Protein AF-A0A939TU71-F1 (afdb_monomer)

Solvent-accessible surface area (backbone atoms only — not comparable to full-atom values): 11894 Å² total; per-residue (Å²): 135,63,67,65,63,56,54,52,54,54,50,56,54,51,54,53,51,51,53,52,50,58,63,50,49,53,60,51,50,52,52,51,49,50,64,71,42,45,63,62,52,47,54,54,49,48,53,52,52,63,66,67,70,63,76,55,78,66,53,51,61,53,50,54,51,50,56,56,63,65,62,77,72,70,75,87,80,74,91,74,82,87,74,90,75,90,67,98,60,81,76,49,69,67,58,55,51,48,55,51,53,54,47,51,53,54,39,50,52,50,42,31,54,28,17,51,42,57,73,40,59,89,29,29,85,36,63,53,55,32,36,54,50,38,35,77,71,65,72,42,53,72,67,59,31,50,52,39,42,51,56,52,48,53,51,53,49,43,75,76,35,63,94,73,64,79,78,58,94,57,55,63,57,54,49,48,50,52,46,52,52,48,43,54,52,43,54,56,45,23,55,76,41,32,71,72,63,73,77,65,66,78,88,126

pLDDT: mean 81.03, std 16.42, range [43.12, 97.69]

Radius of gyration: 30.25 Å; Cα contacts (8 Å, |Δi|>4): 95; chains: 1; bounding box: 93×65×63 Å

Structure (mmCIF, N/CA/C/O backbone):
data_AF-A0A939TU71-F1
#
_entry.id   AF-A0A939TU71-F1
#
loop_
_atom_site.group_PDB
_atom_site.id
_atom_site.type_symbol
_atom_site.label_atom_id
_atom_site.label_alt_id
_atom_site.label_comp_id
_atom_site.label_asym_id
_atom_site.label_entity_id
_atom_site.label_seq_id
_atom_site.pdbx_PDB_ins_code
_atom_site.Cartn_x
_atom_site.Cartn_y
_atom_site.Cartn_z
_atom_site.occupancy
_atom_site.B_iso_or_equiv
_atom_site.auth_seq_id
_atom_site.auth_comp_id
_atom_site.auth_asym_id
_atom_site.auth_atom_id
_atom_site.pdbx_PDB_model_num
ATOM 1 N N . MET A 1 1 ? 68.250 -35.588 20.202 1.00 54.66 1 MET A N 1
ATOM 2 C CA . MET A 1 1 ? 67.194 -35.959 19.234 1.00 54.66 1 MET A CA 1
ATOM 3 C C . MET A 1 1 ? 66.131 -34.901 19.409 1.00 54.66 1 MET A C 1
ATOM 5 O O . MET A 1 1 ? 65.492 -34.842 20.455 1.00 54.66 1 MET A O 1
ATOM 9 N N . ASP A 1 2 ? 66.143 -33.938 18.497 1.00 63.50 2 ASP A N 1
ATOM 10 C CA . ASP A 1 2 ? 65.880 -32.545 18.845 1.00 63.50 2 ASP A CA 1
ATOM 11 C C . ASP A 1 2 ? 64.403 -32.203 18.699 1.00 63.50 2 ASP A C 1
ATOM 13 O O . ASP A 1 2 ? 63.892 -31.999 17.601 1.00 63.50 2 ASP A O 1
ATOM 17 N N . TRP A 1 3 ? 63.725 -32.107 19.843 1.00 70.81 3 TRP A N 1
ATOM 18 C CA . TRP A 1 3 ? 62.335 -31.656 19.961 1.00 70.81 3 TRP A CA 1
ATOM 19 C C . TRP A 1 3 ? 62.063 -30.304 19.282 1.00 70.81 3 TRP A C 1
ATOM 21 O O . T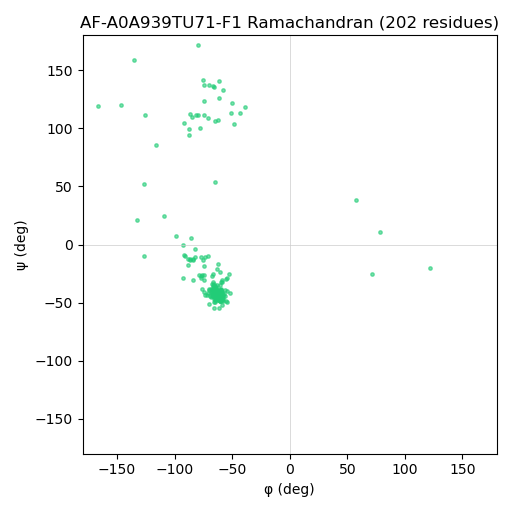RP A 1 3 ? 60.939 -30.045 18.861 1.00 70.81 3 TRP A O 1
ATOM 31 N N . VAL A 1 4 ? 63.090 -29.465 19.133 1.00 74.81 4 VAL A N 1
ATOM 32 C CA . VAL A 1 4 ? 63.007 -28.165 18.451 1.00 74.81 4 VAL A CA 1
ATOM 33 C C . VAL A 1 4 ? 62.738 -28.333 16.951 1.00 74.81 4 VAL A C 1
ATOM 35 O O . VAL A 1 4 ? 61.851 -27.677 16.419 1.00 74.81 4 VAL A O 1
ATOM 38 N N . VAL A 1 5 ? 63.402 -29.289 16.290 1.00 75.44 5 VAL A N 1
ATOM 39 C CA . VAL A 1 5 ? 63.214 -29.554 14.850 1.00 75.44 5 VAL A CA 1
ATOM 40 C C . VAL A 1 5 ? 61.796 -30.058 14.562 1.00 75.44 5 VAL A C 1
ATOM 42 O O . VAL A 1 5 ? 61.193 -29.703 13.552 1.00 75.44 5 VAL A O 1
ATOM 45 N N . PHE A 1 6 ? 61.225 -30.848 15.476 1.00 76.00 6 PHE A N 1
ATOM 46 C CA . PHE A 1 6 ? 59.848 -31.327 15.347 1.00 76.00 6 PHE A CA 1
ATOM 47 C C . PHE A 1 6 ? 58.817 -30.200 15.536 1.00 76.00 6 PHE A C 1
ATOM 49 O O . PHE A 1 6 ? 57.808 -30.155 14.831 1.00 76.00 6 PHE A O 1
ATOM 56 N N . ALA A 1 7 ? 59.072 -29.270 16.463 1.00 77.69 7 ALA A N 1
ATOM 57 C CA . ALA A 1 7 ? 58.184 -28.140 16.728 1.00 77.69 7 ALA A CA 1
ATOM 58 C C . ALA A 1 7 ? 58.142 -27.135 15.564 1.00 77.69 7 ALA A C 1
ATOM 60 O O . ALA A 1 7 ? 57.065 -26.624 15.246 1.00 77.69 7 ALA A O 1
ATOM 61 N N . ASP A 1 8 ? 59.277 -26.885 14.908 1.00 82.25 8 ASP A N 1
ATOM 62 C CA . ASP A 1 8 ? 59.335 -25.983 13.754 1.00 82.25 8 ASP A CA 1
ATOM 63 C C . ASP A 1 8 ? 58.651 -26.592 12.522 1.00 82.25 8 ASP A C 1
ATOM 65 O O . ASP A 1 8 ? 57.814 -25.933 11.901 1.00 82.25 8 ASP A O 1
ATOM 69 N N . GLY A 1 9 ? 58.858 -27.888 12.255 1.00 85.69 9 GLY A N 1
ATOM 70 C CA . GLY A 1 9 ? 58.153 -28.582 11.170 1.00 85.69 9 GLY A CA 1
ATOM 71 C C . GLY A 1 9 ? 56.623 -28.564 11.327 1.00 85.69 9 GLY A C 1
ATOM 72 O O . GLY A 1 9 ? 55.892 -28.368 10.356 1.00 85.69 9 GLY A O 1
ATOM 73 N N . ALA A 1 10 ? 56.108 -28.694 12.554 1.00 86.69 10 ALA A N 1
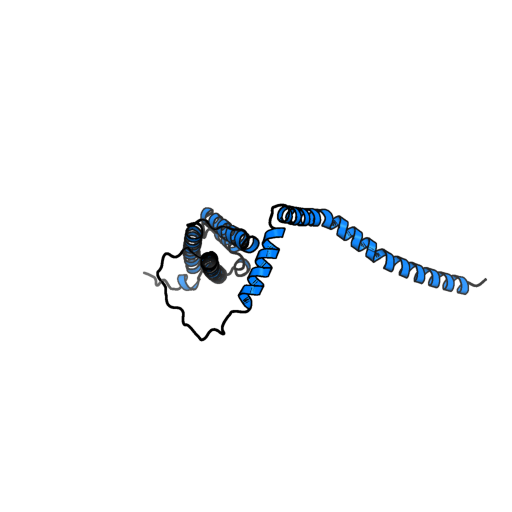ATOM 74 C CA . ALA A 1 10 ? 54.665 -28.639 12.810 1.00 86.69 10 ALA A CA 1
ATOM 75 C C . ALA A 1 10 ? 54.051 -27.249 12.539 1.00 86.69 10 ALA A C 1
ATOM 77 O O . ALA A 1 10 ? 52.890 -27.151 12.119 1.00 86.69 10 ALA A O 1
ATOM 78 N N . ARG A 1 11 ? 54.811 -26.167 12.759 1.00 86.75 11 ARG A N 1
ATOM 79 C CA . ARG A 1 11 ? 54.354 -24.787 12.515 1.00 86.75 11 ARG A CA 1
ATOM 80 C C . ARG A 1 11 ? 54.249 -24.481 11.030 1.00 86.75 11 ARG A C 1
ATOM 82 O O . ARG A 1 11 ? 53.239 -23.920 10.606 1.00 86.75 11 ARG A O 1
ATOM 89 N N . GLU A 1 12 ? 55.242 -24.894 10.251 1.00 90.19 12 GLU A N 1
ATOM 90 C CA . GLU A 1 12 ? 55.241 -24.710 8.797 1.00 90.19 12 GLU A CA 1
ATOM 91 C C . GLU A 1 12 ? 54.063 -25.448 8.146 1.00 90.19 12 GLU A C 1
ATOM 93 O O . GLU A 1 12 ? 53.314 -24.857 7.367 1.00 90.19 12 GLU A O 1
ATOM 98 N N . ILE A 1 13 ? 53.808 -26.698 8.553 1.00 90.75 13 ILE A N 1
ATOM 99 C CA . ILE A 1 13 ? 52.666 -27.482 8.055 1.00 90.75 13 ILE A CA 1
ATOM 100 C C . ILE A 1 13 ? 51.329 -26.814 8.417 1.00 90.75 13 ILE A C 1
ATOM 102 O O . ILE A 1 13 ? 50.420 -26.751 7.588 1.00 90.75 13 ILE A O 1
ATOM 106 N N . SER A 1 14 ? 51.204 -26.281 9.635 1.00 89.38 14 SER A N 1
ATOM 107 C CA . SER A 1 14 ? 49.972 -25.622 10.093 1.00 89.38 14 SER A CA 1
ATOM 108 C C . SER A 1 14 ? 49.685 -24.324 9.331 1.00 89.38 14 SER A C 1
ATOM 110 O O . SER A 1 14 ? 48.528 -24.048 9.011 1.00 89.38 14 SER A O 1
ATOM 112 N N . ALA A 1 15 ? 50.721 -23.543 9.011 1.00 92.00 15 ALA A N 1
ATOM 113 C CA . ALA A 1 15 ? 50.584 -22.319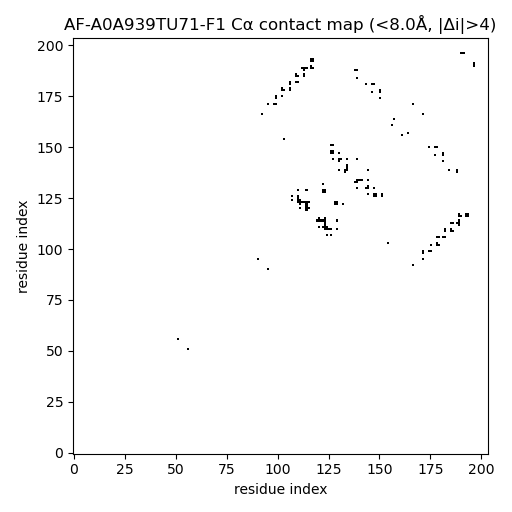 8.225 1.00 92.00 15 ALA A CA 1
ATOM 114 C C . ALA A 1 15 ? 50.090 -22.622 6.803 1.00 92.00 15 ALA A C 1
ATOM 116 O O . ALA A 1 15 ? 49.113 -22.025 6.349 1.00 92.00 15 ALA A O 1
ATOM 117 N N . VAL A 1 16 ? 50.692 -23.620 6.151 1.00 92.88 16 VAL A N 1
ATOM 118 C CA . VAL A 1 16 ? 50.293 -24.061 4.808 1.00 92.88 16 VAL A CA 1
ATOM 119 C C . VAL A 1 16 ? 48.855 -24.591 4.808 1.00 92.88 16 VAL A C 1
ATOM 121 O O . VAL A 1 16 ? 48.048 -24.198 3.967 1.00 92.88 16 VAL A O 1
ATOM 124 N N . LEU A 1 17 ? 48.483 -25.430 5.782 1.00 94.25 17 LEU A N 1
ATOM 125 C CA . LEU A 1 17 ? 47.108 -25.933 5.911 1.00 94.25 17 LEU A CA 1
ATOM 126 C C . LEU A 1 17 ? 46.088 -24.803 6.091 1.00 94.25 17 LEU A C 1
ATOM 128 O O . LEU A 1 17 ? 45.012 -24.849 5.492 1.00 94.25 17 LEU A O 1
ATOM 132 N N . LEU A 1 18 ? 46.416 -23.777 6.880 1.00 94.75 18 LEU A N 1
ATOM 133 C CA . LEU A 1 18 ? 45.526 -22.638 7.097 1.00 94.75 18 LEU A CA 1
ATOM 134 C C . LEU A 1 18 ? 45.280 -21.852 5.802 1.00 94.75 18 LEU A C 1
ATOM 136 O O . LEU A 1 18 ? 44.151 -21.422 5.553 1.00 94.75 18 LEU A O 1
ATOM 140 N N . GLU A 1 19 ? 46.305 -21.673 4.970 1.00 94.56 19 GLU A N 1
ATOM 141 C CA . GLU A 1 19 ? 46.161 -21.022 3.665 1.00 94.56 19 GLU A CA 1
ATOM 142 C C . GLU A 1 19 ? 45.255 -21.828 2.730 1.00 94.56 19 GLU A C 1
ATOM 144 O O . GLU A 1 19 ? 44.318 -21.265 2.158 1.00 94.56 19 GLU A O 1
ATOM 149 N N . TYR A 1 20 ? 45.434 -23.150 2.657 1.00 95.00 20 TYR A N 1
ATOM 150 C CA . TYR A 1 20 ? 44.550 -24.017 1.871 1.00 95.00 20 TYR A CA 1
ATOM 151 C C . TYR A 1 20 ? 43.093 -23.957 2.346 1.00 95.00 20 TYR A C 1
ATOM 153 O O . TYR A 1 20 ? 42.179 -23.852 1.524 1.00 95.00 20 TYR A O 1
ATOM 161 N N . VAL A 1 21 ? 42.855 -23.967 3.661 1.00 96.12 21 VAL A N 1
ATOM 162 C CA . VAL A 1 21 ? 41.498 -23.858 4.220 1.00 96.12 21 VAL A CA 1
ATOM 163 C C . VAL A 1 21 ? 40.858 -22.516 3.862 1.00 96.12 21 VAL A C 1
ATOM 165 O O . VAL A 1 21 ? 39.691 -22.489 3.473 1.00 96.12 21 VAL A O 1
ATOM 168 N N . LYS A 1 22 ? 41.603 -21.405 3.926 1.00 95.31 22 LYS A N 1
ATOM 169 C CA . LYS A 1 22 ? 41.087 -20.078 3.537 1.00 95.31 22 LYS A CA 1
ATOM 170 C C . LYS A 1 22 ? 40.701 -20.016 2.061 1.00 95.31 22 LYS A C 1
ATOM 172 O O . LYS A 1 22 ? 39.665 -19.437 1.735 1.00 95.31 22 LYS A O 1
ATOM 177 N N . VAL A 1 23 ? 41.498 -20.627 1.184 1.00 97.19 23 VAL A N 1
ATOM 178 C CA . VAL A 1 23 ? 41.205 -20.684 -0.256 1.00 97.19 23 VAL A CA 1
ATOM 179 C C . VAL A 1 23 ? 39.959 -21.531 -0.531 1.00 97.19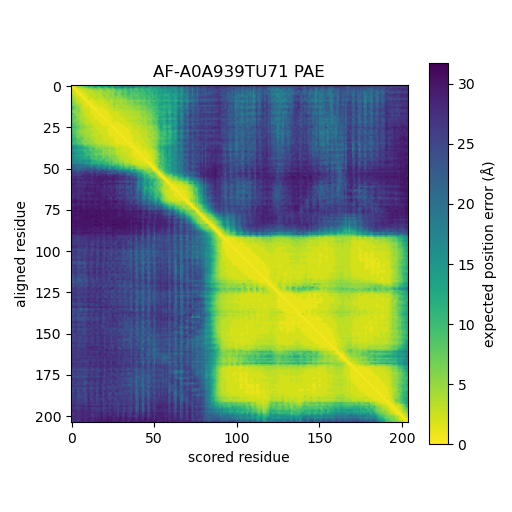 23 VAL A C 1
ATOM 181 O O . VAL A 1 23 ? 39.147 -21.152 -1.370 1.00 97.19 23 VAL A O 1
ATOM 184 N N . LEU A 1 24 ? 39.756 -22.632 0.200 1.00 96.56 24 LEU A N 1
ATOM 185 C CA . LEU A 1 24 ? 38.592 -23.514 0.036 1.00 96.56 24 LEU A CA 1
ATOM 186 C C . LEU A 1 24 ? 37.306 -22.987 0.687 1.00 96.56 24 LEU A C 1
ATOM 188 O O . LEU A 1 24 ? 36.208 -23.317 0.229 1.00 96.56 24 LEU A O 1
ATOM 192 N N . ALA A 1 25 ? 37.416 -22.154 1.722 1.00 95.75 25 ALA A N 1
ATOM 193 C CA . ALA A 1 25 ? 36.262 -21.595 2.421 1.00 95.75 25 ALA A CA 1
ATOM 194 C C . ALA A 1 25 ? 35.358 -20.771 1.487 1.00 95.75 25 ALA A C 1
ATOM 196 O O . ALA A 1 25 ? 34.134 -20.867 1.572 1.00 95.75 25 ALA A O 1
ATOM 197 N N . TRP A 1 26 ? 35.945 -20.006 0.560 1.00 95.94 26 TRP A N 1
ATOM 198 C CA . TRP A 1 26 ? 35.199 -19.166 -0.381 1.00 95.94 26 TRP A CA 1
ATOM 199 C C . TRP A 1 26 ? 34.341 -19.964 -1.375 1.00 95.94 26 TRP A C 1
ATOM 201 O O . TRP A 1 26 ? 33.130 -19.737 -1.408 1.00 95.94 26 TRP A O 1
ATOM 211 N N . PRO A 1 27 ? 34.893 -20.920 -2.149 1.00 96.25 27 PRO A N 1
ATOM 212 C CA . PRO A 1 27 ? 34.101 -21.799 -3.004 1.00 96.25 27 PRO A CA 1
ATOM 213 C C . PRO A 1 27 ? 33.007 -22.540 -2.240 1.00 96.25 27 PRO A C 1
ATOM 215 O O . PRO A 1 27 ? 31.888 -22.650 -2.738 1.00 96.25 27 PRO A O 1
ATOM 218 N N . LEU A 1 28 ? 33.298 -23.008 -1.021 1.00 97.69 28 LEU A N 1
ATOM 219 C CA . LEU A 1 28 ? 32.315 -23.701 -0.193 1.00 97.69 28 LEU A CA 1
ATOM 220 C C . LEU A 1 28 ? 31.158 -22.774 0.208 1.00 97.69 28 LEU A C 1
ATOM 222 O O . LEU A 1 28 ? 29.995 -23.172 0.129 1.00 97.69 28 LEU A O 1
ATOM 226 N N . LEU A 1 29 ? 31.456 -21.529 0.587 1.00 97.00 29 LEU A N 1
ATOM 227 C CA . LEU A 1 29 ? 30.451 -20.527 0.940 1.00 97.00 29 LEU A CA 1
ATOM 228 C C . LEU A 1 29 ? 29.599 -20.129 -0.272 1.00 97.00 29 LEU A C 1
ATOM 230 O O . LEU A 1 29 ? 28.373 -20.093 -0.169 1.00 97.00 29 LEU A O 1
ATOM 234 N N . VAL A 1 30 ? 30.224 -19.918 -1.435 1.00 97.25 30 VAL A N 1
ATOM 235 C CA . VAL A 1 30 ? 29.523 -19.640 -2.700 1.00 97.25 30 VAL A CA 1
ATOM 236 C C . VAL A 1 30 ? 28.624 -20.810 -3.091 1.00 97.25 30 VAL A C 1
ATOM 238 O O . VAL A 1 30 ? 27.460 -20.600 -3.428 1.00 97.25 30 VAL A O 1
ATOM 241 N N . LEU A 1 31 ? 29.125 -22.044 -3.001 1.00 97.62 31 LEU A N 1
ATOM 242 C CA . LEU A 1 31 ? 28.358 -23.246 -3.320 1.00 97.62 31 LEU A CA 1
ATOM 243 C C . LEU A 1 31 ? 27.162 -23.409 -2.374 1.00 97.62 31 LEU A C 1
ATOM 245 O O . LEU A 1 31 ? 26.052 -23.681 -2.826 1.00 97.62 31 LEU A O 1
ATOM 249 N N . THR A 1 32 ? 27.368 -23.183 -1.076 1.00 96.94 32 THR A N 1
ATOM 250 C CA . THR A 1 32 ? 26.304 -23.255 -0.064 1.00 96.94 32 THR A CA 1
ATOM 251 C C . THR A 1 32 ? 25.240 -22.187 -0.310 1.00 96.94 32 THR A C 1
ATOM 253 O O . THR A 1 32 ? 24.049 -22.500 -0.325 1.00 96.94 32 THR A O 1
ATOM 256 N N . GLY A 1 33 ? 25.654 -20.946 -0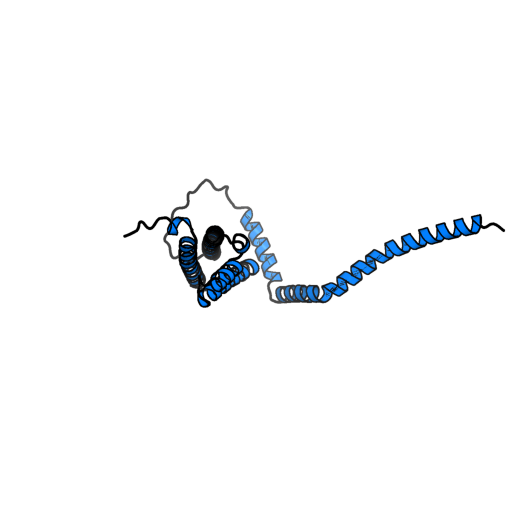.588 1.00 96.62 33 GLY A N 1
ATOM 257 C CA . GLY A 1 33 ? 24.748 -19.863 -0.965 1.00 96.62 33 GLY A CA 1
ATOM 258 C C . GLY A 1 33 ? 23.958 -20.198 -2.229 1.00 96.62 33 GLY A C 1
ATOM 259 O O . GLY A 1 33 ? 22.732 -20.098 -2.238 1.00 96.62 33 GLY A O 1
ATOM 260 N N . LEU A 1 34 ? 24.624 -20.691 -3.273 1.00 96.44 34 LEU A N 1
ATOM 261 C CA . LEU A 1 34 ? 23.970 -21.078 -4.521 1.00 96.44 34 LEU A CA 1
ATOM 262 C C . LEU A 1 34 ? 22.924 -22.178 -4.298 1.00 96.44 34 LEU A C 1
ATOM 264 O O . LEU A 1 34 ? 21.826 -22.092 -4.844 1.00 96.44 34 LEU A O 1
ATOM 268 N N . ILE A 1 35 ? 23.226 -23.184 -3.473 1.00 96.25 35 ILE A N 1
ATOM 269 C CA . ILE A 1 35 ? 22.286 -24.262 -3.134 1.00 96.25 35 ILE A CA 1
ATOM 270 C C . ILE A 1 35 ? 21.091 -23.723 -2.340 1.00 96.25 35 ILE A C 1
ATOM 272 O O . ILE A 1 35 ? 19.958 -24.112 -2.632 1.00 96.25 35 ILE A O 1
ATOM 276 N N . MET A 1 36 ? 21.320 -22.825 -1.379 1.00 96.06 36 MET A N 1
ATOM 277 C CA . MET A 1 36 ? 20.264 -22.233 -0.554 1.00 96.06 36 MET A CA 1
ATOM 278 C C . MET A 1 36 ? 19.330 -21.333 -1.375 1.00 96.06 36 MET A C 1
ATOM 280 O O . MET A 1 36 ? 18.116 -21.379 -1.197 1.00 96.06 36 MET A O 1
ATOM 284 N N . PHE A 1 37 ? 19.876 -20.567 -2.321 1.00 94.31 37 PHE A N 1
ATOM 285 C CA . PHE A 1 37 ? 19.113 -19.632 -3.154 1.00 94.31 37 PHE A CA 1
ATOM 286 C C . PHE A 1 37 ? 18.634 -20.222 -4.486 1.00 94.31 37 PHE A C 1
ATOM 288 O O . PHE A 1 37 ? 17.956 -19.531 -5.246 1.00 94.31 37 PHE A O 1
ATOM 295 N N . ARG A 1 38 ? 18.933 -21.492 -4.794 1.00 93.62 38 ARG A N 1
ATOM 296 C CA . ARG A 1 38 ? 18.575 -22.099 -6.090 1.00 93.62 38 ARG A CA 1
ATOM 297 C C . ARG A 1 38 ? 17.073 -22.075 -6.382 1.00 93.62 38 ARG A C 1
ATOM 299 O O . ARG A 1 38 ? 16.699 -22.018 -7.549 1.00 93.62 38 ARG A O 1
ATOM 306 N N . SER A 1 39 ? 16.218 -22.161 -5.359 1.00 88.44 39 SER A N 1
ATOM 307 C CA . SER A 1 39 ? 14.759 -22.084 -5.519 1.00 88.44 39 SER A CA 1
ATOM 308 C C . SER A 1 39 ? 14.333 -20.667 -5.896 1.00 88.44 39 SER A C 1
ATOM 310 O O . SER A 1 39 ? 13.705 -20.485 -6.933 1.00 88.44 39 SER A O 1
ATOM 312 N N . SER A 1 40 ? 14.778 -19.660 -5.143 1.00 88.50 40 SER A N 1
ATOM 313 C CA . SER A 1 40 ? 14.486 -18.248 -5.420 1.00 88.50 40 SER A CA 1
ATOM 314 C C . SER A 1 40 ? 15.033 -17.794 -6.776 1.00 88.50 40 SER A C 1
ATOM 316 O O . SER A 1 40 ? 14.350 -17.093 -7.521 1.00 88.50 40 SER A O 1
ATOM 318 N N . LEU A 1 41 ? 16.245 -18.233 -7.140 1.00 89.31 41 LEU A N 1
ATOM 319 C CA . LEU A 1 41 ? 16.839 -17.948 -8.449 1.00 89.31 41 LEU A CA 1
ATOM 320 C C . LEU A 1 41 ? 16.042 -18.593 -9.587 1.00 89.31 41 LEU A C 1
ATOM 322 O O . LEU A 1 41 ? 15.885 -17.969 -10.634 1.00 89.31 41 LEU A O 1
ATOM 326 N N . ARG A 1 42 ? 15.510 -19.809 -9.399 1.00 90.75 42 ARG A N 1
ATOM 327 C CA . ARG A 1 42 ? 14.641 -20.454 -10.397 1.00 90.75 42 ARG A CA 1
ATOM 328 C C . ARG A 1 42 ? 13.329 -19.710 -10.584 1.00 90.75 42 ARG A C 1
ATOM 330 O O . ARG A 1 42 ? 12.924 -19.551 -11.729 1.00 90.75 42 ARG A O 1
ATOM 337 N N . ASP A 1 43 ? 12.711 -19.223 -9.515 1.00 86.62 43 ASP A N 1
ATOM 338 C CA . ASP A 1 43 ? 11.466 -18.456 -9.625 1.00 86.62 43 ASP A CA 1
ATOM 339 C C . ASP A 1 43 ? 11.692 -17.129 -10.357 1.00 86.62 43 ASP A C 1
ATOM 341 O O . ASP A 1 43 ? 10.951 -16.780 -11.278 1.00 86.62 43 ASP A O 1
ATOM 345 N N . VAL A 1 44 ? 12.766 -16.410 -10.021 1.00 86.25 44 VAL A N 1
ATOM 346 C CA . VAL A 1 44 ? 13.121 -15.143 -10.679 1.00 86.25 44 VAL A CA 1
ATOM 347 C C . VAL A 1 44 ? 13.490 -15.362 -12.150 1.00 86.25 44 VAL A C 1
ATOM 349 O O . VAL A 1 44 ? 12.972 -14.667 -13.026 1.00 86.25 44 VAL A O 1
ATOM 352 N N . LEU A 1 45 ? 14.325 -16.360 -12.452 1.00 84.62 45 LEU A N 1
ATOM 353 C CA . LEU A 1 45 ? 14.691 -16.698 -13.832 1.00 84.62 45 LEU A CA 1
ATOM 354 C C . LEU A 1 45 ? 13.500 -17.234 -14.630 1.00 84.62 45 LEU A C 1
ATOM 356 O O . LEU A 1 45 ? 13.389 -16.943 -15.819 1.00 84.62 45 LEU A O 1
ATOM 360 N N . GLY A 1 46 ? 12.593 -17.972 -13.990 1.00 81.06 46 GLY A N 1
ATOM 361 C CA .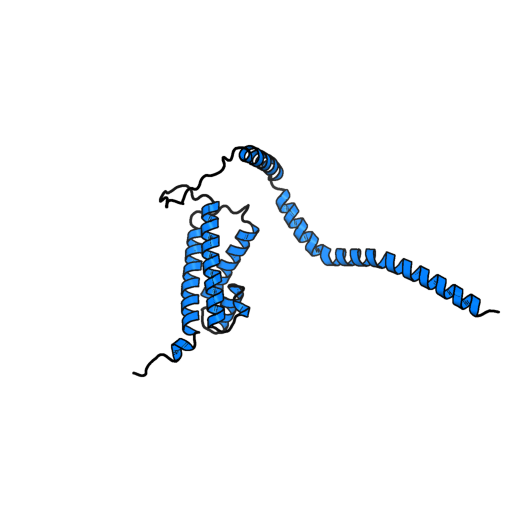 GLY A 1 46 ? 11.334 -18.411 -14.583 1.00 81.06 46 GLY A CA 1
ATOM 362 C C . GLY A 1 46 ? 10.492 -17.216 -15.014 1.00 81.06 46 GLY A C 1
ATOM 363 O O . GLY A 1 46 ? 10.053 -17.157 -16.162 1.00 81.06 46 GLY A O 1
ATOM 364 N N . ARG A 1 47 ? 10.355 -16.206 -14.150 1.00 73.81 47 ARG A N 1
ATOM 365 C CA . ARG A 1 47 ? 9.627 -14.966 -14.462 1.00 73.81 47 ARG A CA 1
ATOM 366 C C . ARG A 1 47 ? 10.287 -14.161 -15.584 1.00 73.81 47 ARG A C 1
ATOM 368 O O . ARG A 1 47 ? 9.591 -13.728 -16.499 1.00 73.81 47 ARG A O 1
ATOM 375 N N . ILE A 1 48 ? 11.615 -14.025 -15.581 1.00 76.06 48 ILE A N 1
ATOM 376 C CA . ILE A 1 48 ? 12.351 -13.320 -16.650 1.00 76.06 48 ILE A CA 1
ATOM 377 C C . ILE A 1 48 ? 12.236 -14.061 -17.990 1.00 76.06 48 ILE A C 1
ATOM 379 O O . ILE A 1 48 ? 12.021 -13.441 -19.034 1.00 76.06 48 ILE A O 1
ATOM 383 N N . ARG A 1 49 ? 12.337 -15.395 -17.979 1.00 66.12 49 ARG A N 1
ATOM 384 C CA . ARG A 1 49 ? 12.198 -16.221 -19.185 1.00 66.12 49 ARG A CA 1
ATOM 385 C C . ARG A 1 49 ? 10.780 -16.162 -19.751 1.00 66.12 49 ARG A C 1
ATOM 387 O O . ARG A 1 49 ? 10.628 -16.082 -20.966 1.00 66.12 49 ARG A O 1
ATOM 394 N N . SER A 1 50 ? 9.771 -16.129 -18.882 1.00 57.75 50 SER A N 1
ATOM 395 C CA . SER A 1 50 ? 8.365 -15.942 -19.267 1.00 57.75 50 SER A CA 1
ATOM 396 C C . SER A 1 50 ? 8.135 -14.571 -19.908 1.00 57.75 50 SER A C 1
ATOM 398 O O . SER A 1 50 ? 7.400 -14.461 -20.882 1.00 57.75 50 SER A O 1
ATOM 400 N N . ALA A 1 51 ? 8.821 -13.534 -19.417 1.00 55.34 51 ALA A N 1
ATOM 401 C CA . ALA A 1 51 ? 8.741 -12.182 -19.964 1.00 55.34 51 ALA A CA 1
ATOM 402 C C . ALA A 1 51 ? 9.517 -11.992 -21.282 1.00 55.34 51 ALA A C 1
ATOM 404 O O . ALA A 1 51 ? 9.159 -11.127 -22.070 1.00 55.34 51 ALA A O 1
ATOM 405 N N . SER A 1 52 ? 10.561 -12.786 -21.542 1.00 55.00 52 SER A N 1
ATOM 406 C CA . SER A 1 52 ? 11.381 -12.657 -22.760 1.00 55.00 52 SER A CA 1
ATOM 407 C C . SER A 1 52 ? 10.899 -13.513 -23.941 1.00 55.00 52 SER A C 1
ATOM 409 O O . SER A 1 52 ? 11.422 -13.368 -25.042 1.00 55.00 52 SER A O 1
ATOM 411 N N . GLY A 1 53 ? 9.946 -14.429 -23.727 1.00 48.75 53 GLY A N 1
ATOM 412 C CA . GLY A 1 53 ? 9.516 -15.409 -24.734 1.00 48.75 53 GLY A CA 1
ATOM 413 C C . GLY A 1 53 ? 8.398 -14.958 -25.681 1.00 48.75 53 GLY A C 1
ATOM 414 O O . GLY A 1 53 ? 8.173 -15.624 -26.686 1.00 48.75 53 GLY A O 1
ATOM 415 N N . TRP A 1 54 ? 7.710 -13.848 -25.399 1.00 48.47 54 TRP A N 1
ATOM 416 C CA . TRP A 1 54 ? 6.534 -13.410 -26.162 1.00 48.47 54 TRP A CA 1
ATOM 417 C C . TRP A 1 54 ? 6.812 -12.064 -26.859 1.00 48.47 54 TRP A C 1
ATOM 419 O O . TRP A 1 54 ? 6.564 -11.001 -26.306 1.00 48.47 54 TRP A O 1
ATOM 429 N N . GLY A 1 55 ? 7.402 -12.103 -28.059 1.00 50.97 55 GLY A N 1
ATOM 430 C CA . GLY A 1 55 ? 7.373 -11.015 -29.060 1.00 50.97 55 GLY A CA 1
ATOM 431 C C . GLY A 1 55 ? 8.179 -9.720 -28.822 1.00 50.97 55 GLY A C 1
ATOM 432 O O . GLY A 1 55 ? 8.583 -9.090 -29.792 1.00 50.97 55 GLY A O 1
ATOM 433 N N . GLY A 1 56 ? 8.485 -9.322 -27.584 1.00 47.25 56 GLY A N 1
ATOM 434 C CA . GLY A 1 56 ? 8.929 -7.945 -27.281 1.00 47.25 56 GLY A CA 1
ATOM 435 C C . GLY A 1 56 ? 10.377 -7.562 -27.624 1.00 47.25 56 GLY A C 1
ATOM 436 O O . GLY A 1 56 ? 10.725 -6.385 -27.579 1.00 47.25 56 GLY A O 1
ATOM 437 N N . LYS A 1 57 ? 11.253 -8.514 -27.975 1.00 48.97 57 LYS A N 1
ATOM 438 C CA . LYS A 1 57 ? 12.673 -8.200 -28.246 1.00 48.97 57 LYS A CA 1
ATOM 439 C C . LYS A 1 57 ? 12.912 -7.490 -29.583 1.00 48.97 57 LYS A C 1
ATOM 441 O O . LYS A 1 57 ? 13.968 -6.896 -29.748 1.00 48.97 57 LYS A O 1
ATOM 446 N N . VAL A 1 58 ? 11.958 -7.552 -30.513 1.00 50.78 58 VAL A N 1
ATOM 447 C CA . VAL A 1 58 ? 12.075 -6.904 -31.831 1.00 50.78 58 VAL A CA 1
ATOM 448 C C . VAL A 1 58 ? 11.474 -5.492 -31.818 1.00 50.78 58 VAL A C 1
ATOM 450 O O . VAL A 1 58 ? 11.970 -4.617 -32.517 1.00 50.78 58 VAL A O 1
ATOM 453 N N . GLU A 1 59 ? 10.477 -5.226 -30.968 1.00 50.38 59 GLU A N 1
ATOM 454 C CA . GLU A 1 59 ? 9.858 -3.895 -30.864 1.00 50.38 59 GLU A CA 1
ATOM 455 C C . GLU A 1 59 ? 10.624 -2.940 -29.940 1.00 50.38 59 GLU A C 1
ATOM 457 O O . GLU A 1 59 ? 10.661 -1.745 -30.213 1.00 50.38 59 GLU A O 1
ATOM 462 N N . LEU A 1 60 ? 11.305 -3.443 -28.902 1.00 50.19 60 LEU A N 1
ATOM 463 C CA . LEU A 1 60 ? 12.099 -2.599 -27.997 1.00 50.19 60 LEU A CA 1
ATOM 464 C C . LEU A 1 60 ? 13.309 -1.952 -28.683 1.00 50.19 60 LEU A C 1
ATOM 466 O O . LEU A 1 60 ? 13.623 -0.803 -28.391 1.00 50.19 60 LEU A O 1
ATOM 470 N N . ASP A 1 61 ? 13.960 -2.651 -29.616 1.00 55.75 61 ASP A N 1
ATOM 471 C CA . ASP A 1 61 ? 15.119 -2.109 -30.342 1.00 55.75 61 ASP A CA 1
ATOM 472 C C . ASP A 1 61 ? 14.686 -1.072 -31.400 1.00 55.75 61 ASP A C 1
ATOM 474 O O . ASP A 1 61 ? 15.383 -0.090 -31.656 1.00 55.75 61 ASP A O 1
ATOM 478 N N . ALA A 1 62 ? 13.480 -1.234 -31.960 1.00 56.88 62 ALA A N 1
ATOM 479 C CA . ALA A 1 62 ? 12.864 -0.259 -32.858 1.00 56.88 62 ALA A CA 1
ATOM 480 C C . ALA A 1 62 ? 12.342 0.979 -32.103 1.00 56.88 62 ALA A C 1
ATOM 482 O O . ALA A 1 62 ? 12.536 2.105 -32.559 1.00 56.88 62 ALA A O 1
ATOM 483 N N . ALA A 1 63 ? 11.731 0.788 -30.929 1.00 57.81 63 ALA A N 1
ATOM 484 C CA . ALA A 1 63 ? 11.230 1.873 -30.088 1.00 57.81 63 ALA A CA 1
ATOM 485 C C . ALA A 1 63 ? 12.367 2.690 -29.454 1.00 57.81 63 ALA A C 1
ATOM 487 O O . ALA A 1 63 ? 12.283 3.915 -29.415 1.00 57.81 63 ALA A O 1
ATOM 488 N N . ALA A 1 64 ? 13.456 2.042 -29.025 1.00 61.19 64 ALA A N 1
ATOM 489 C CA . ALA A 1 64 ? 14.624 2.729 -28.475 1.00 61.19 64 ALA A CA 1
ATOM 490 C C . ALA A 1 64 ? 15.362 3.572 -29.528 1.00 61.19 64 ALA A C 1
ATOM 492 O O . ALA A 1 64 ? 15.818 4.669 -29.215 1.00 61.19 64 ALA A O 1
ATOM 493 N N . ARG A 1 65 ? 15.447 3.103 -30.784 1.00 63.31 65 ARG A N 1
ATOM 494 C CA . ARG A 1 65 ? 16.023 3.895 -31.886 1.00 63.31 65 ARG A CA 1
ATOM 495 C C . ARG A 1 65 ? 15.155 5.091 -32.259 1.00 63.31 65 ARG A C 1
ATOM 497 O O . ARG A 1 65 ? 15.686 6.180 -32.423 1.00 63.31 65 ARG A O 1
ATOM 504 N N . LYS A 1 66 ? 13.835 4.904 -32.314 1.00 65.06 66 LYS A N 1
ATOM 505 C CA . LYS A 1 66 ? 12.899 5.988 -32.630 1.00 65.06 66 LYS A CA 1
ATOM 506 C C . LYS A 1 66 ? 12.877 7.075 -31.547 1.00 65.06 66 LYS A C 1
ATOM 508 O O . LYS A 1 66 ? 12.891 8.253 -31.866 1.00 65.06 66 LYS A O 1
ATOM 513 N N . ALA A 1 67 ? 12.936 6.686 -30.273 1.00 60.75 67 ALA A N 1
ATOM 514 C CA . ALA A 1 67 ? 13.012 7.635 -29.161 1.00 60.75 67 ALA A CA 1
ATOM 515 C C . ALA A 1 67 ? 14.342 8.411 -29.108 1.00 60.75 67 ALA A C 1
ATOM 517 O O . ALA A 1 67 ? 14.374 9.521 -28.591 1.00 60.75 67 ALA A O 1
ATOM 518 N N . ALA A 1 68 ? 15.436 7.842 -29.628 1.00 63.06 68 ALA A N 1
ATOM 519 C CA . ALA A 1 68 ? 16.713 8.545 -29.733 1.00 63.06 68 ALA A CA 1
ATOM 520 C C . ALA A 1 68 ? 16.723 9.565 -30.886 1.00 63.06 68 ALA A C 1
ATOM 522 O O . ALA A 1 68 ? 17.262 10.652 -30.706 1.00 63.06 68 ALA A O 1
ATOM 523 N N . GLU A 1 69 ? 16.097 9.246 -32.027 1.00 69.50 69 GLU A N 1
ATOM 524 C CA . GLU A 1 69 ? 15.935 10.181 -33.156 1.00 69.50 69 GLU A CA 1
ATOM 525 C C . GLU A 1 69 ? 14.999 11.350 -32.807 1.00 69.50 69 GLU A C 1
ATOM 527 O O . GLU A 1 69 ? 15.321 12.498 -33.100 1.00 69.50 69 GLU A O 1
ATOM 532 N N . ASP A 1 70 ? 13.899 11.095 -32.092 1.00 61.78 70 ASP A N 1
ATOM 533 C CA . ASP A 1 70 ? 12.933 12.141 -31.713 1.00 61.78 70 ASP A CA 1
ATOM 534 C C . ASP A 1 70 ? 13.454 13.078 -30.594 1.00 61.78 70 ASP A C 1
ATOM 536 O O . ASP A 1 70 ? 12.854 14.115 -30.309 1.00 61.78 70 ASP A O 1
ATOM 540 N N . SER A 1 71 ? 14.579 12.743 -29.946 1.00 43.16 71 SER A N 1
ATOM 541 C CA . SER A 1 71 ? 15.140 13.526 -28.837 1.00 43.16 71 SER A CA 1
ATOM 542 C C . SER A 1 71 ? 16.161 14.589 -29.274 1.00 43.16 71 SER A C 1
ATOM 544 O O . SER A 1 71 ? 16.536 15.421 -28.445 1.00 43.16 71 SER A O 1
ATOM 546 N N . GLU A 1 72 ? 16.594 14.597 -30.541 1.00 51.34 72 GLU A N 1
ATOM 547 C CA . GLU A 1 72 ? 17.477 15.640 -31.100 1.00 51.34 72 GLU A CA 1
ATOM 548 C C . GLU A 1 72 ? 16.715 16.909 -31.540 1.00 51.34 72 GLU A C 1
ATOM 550 O O . GLU A 1 72 ? 17.338 17.947 -31.762 1.00 51.34 72 GLU A O 1
ATOM 555 N N . GLU A 1 73 ? 15.378 16.874 -31.597 1.00 51.88 73 GLU A N 1
ATOM 556 C CA . GLU A 1 73 ? 14.539 17.994 -32.060 1.00 51.88 73 GLU A CA 1
ATOM 557 C C . GLU A 1 73 ? 13.726 18.690 -30.952 1.00 51.88 73 GLU A C 1
ATOM 559 O O . GLU A 1 73 ? 12.709 19.315 -31.243 1.00 51.88 73 GLU A O 1
ATOM 564 N N . ILE A 1 74 ? 14.137 18.638 -29.680 1.00 43.12 74 ILE A N 1
ATOM 565 C CA . ILE A 1 74 ? 13.432 19.383 -28.620 1.00 43.12 74 ILE A CA 1
ATOM 566 C C . ILE A 1 74 ? 13.968 20.826 -28.564 1.00 43.12 74 ILE A C 1
ATOM 568 O O . ILE A 1 74 ? 15.102 21.028 -28.119 1.00 43.12 74 ILE A O 1
ATOM 572 N N . PRO A 1 75 ? 13.192 21.855 -28.971 1.00 52.41 75 PRO A N 1
ATOM 573 C CA . PRO A 1 75 ? 13.582 23.247 -28.785 1.00 52.41 75 PRO A CA 1
ATOM 574 C C . PRO A 1 75 ? 13.519 23.581 -27.290 1.00 52.41 75 PRO A C 1
ATOM 576 O O . PRO A 1 75 ? 12.564 23.193 -26.614 1.00 52.41 75 PRO A O 1
ATOM 579 N N . GLU A 1 76 ? 14.516 24.307 -26.777 1.00 53.00 76 GLU A N 1
ATOM 580 C CA . GLU A 1 76 ? 14.543 24.800 -25.394 1.00 53.00 76 GLU A CA 1
ATOM 581 C C . GLU A 1 76 ? 13.225 25.523 -25.060 1.00 53.00 76 GLU A C 1
ATOM 583 O O . GLU A 1 76 ? 12.887 26.554 -25.646 1.00 53.00 76 GLU A O 1
ATOM 588 N N . LEU A 1 77 ? 12.444 24.934 -24.150 1.00 46.00 77 LEU A N 1
ATOM 589 C CA . LEU A 1 77 ? 11.114 25.406 -23.782 1.00 46.00 77 LEU A CA 1
ATOM 590 C C . LEU A 1 77 ? 11.218 26.707 -22.983 1.00 46.00 77 LEU A C 1
ATOM 592 O O . LEU A 1 77 ? 11.612 26.707 -21.818 1.00 46.00 77 LEU A O 1
ATOM 596 N N . ALA A 1 78 ? 10.814 27.803 -23.623 1.00 46.75 78 ALA A N 1
ATOM 597 C CA . ALA A 1 78 ? 10.393 29.015 -22.943 1.00 46.75 78 ALA A CA 1
ATOM 598 C C . ALA A 1 78 ? 9.086 28.753 -22.176 1.00 46.75 78 ALA A C 1
ATOM 600 O O . ALA A 1 78 ? 8.164 28.109 -22.680 1.00 46.75 78 ALA A O 1
ATOM 601 N N . ASP A 1 79 ? 9.057 29.270 -20.953 1.00 54.06 79 ASP A N 1
ATOM 602 C CA . ASP A 1 79 ? 8.007 29.182 -19.943 1.00 54.06 79 ASP A CA 1
ATOM 603 C C . ASP A 1 79 ? 6.575 29.286 -20.499 1.00 54.06 79 ASP A C 1
ATOM 605 O O . ASP A 1 79 ? 6.161 30.324 -21.021 1.00 54.06 79 ASP A O 1
ATOM 609 N N . ALA A 1 80 ? 5.782 28.228 -20.320 1.00 44.56 80 ALA A N 1
ATOM 610 C CA . ALA A 1 80 ? 4.340 28.256 -20.542 1.00 44.56 80 ALA A CA 1
ATOM 611 C C . ALA A 1 80 ? 3.621 27.758 -19.282 1.00 44.56 80 ALA A C 1
ATOM 613 O O . ALA A 1 80 ? 3.700 26.584 -18.919 1.00 44.56 80 ALA A O 1
ATOM 614 N N . GLU A 1 81 ? 2.926 28.673 -18.604 1.00 50.19 81 GLU A N 1
ATOM 615 C CA . GLU A 1 81 ? 2.047 28.345 -17.484 1.00 50.19 81 GLU A CA 1
ATOM 616 C C . GLU A 1 81 ? 0.900 27.415 -17.933 1.00 50.19 81 GLU A C 1
ATOM 618 O O . GLU A 1 81 ? 0.336 27.600 -19.018 1.00 50.19 81 GLU A O 1
ATOM 623 N N . PRO A 1 82 ? 0.513 26.417 -17.115 1.00 53.03 82 PRO A N 1
ATOM 624 C CA . PRO A 1 82 ? -0.503 25.449 -17.500 1.00 53.03 82 PRO A CA 1
ATOM 625 C C . PRO A 1 82 ? -1.911 26.062 -17.445 1.00 53.03 82 PRO A C 1
ATOM 627 O O . PRO A 1 82 ? -2.463 26.332 -16.379 1.00 53.03 82 PRO A O 1
ATOM 630 N N . SER A 1 83 ? -2.506 26.231 -18.626 1.00 47.84 83 SER A N 1
ATOM 631 C CA . SER A 1 83 ? -3.924 26.547 -18.820 1.00 47.84 83 SER A CA 1
ATOM 632 C C . SER A 1 83 ? -4.808 25.308 -18.567 1.00 47.84 83 SER A C 1
ATOM 634 O O . SER A 1 83 ? -4.459 24.215 -19.027 1.00 47.84 83 SER A O 1
ATOM 636 N N . PRO A 1 84 ? -5.957 25.427 -17.869 1.00 57.06 84 PRO A N 1
ATOM 637 C CA . PRO A 1 84 ? -6.861 24.309 -17.619 1.00 57.06 84 PRO A CA 1
ATOM 638 C C . PRO A 1 84 ? -7.704 24.019 -18.869 1.00 57.06 84 PRO A C 1
ATOM 640 O O . PRO A 1 84 ? -8.683 24.701 -19.165 1.00 57.06 84 PRO A O 1
ATOM 643 N N . SER A 1 85 ? -7.299 22.996 -19.617 1.00 49.66 85 SER A N 1
ATOM 644 C CA . SER A 1 85 ? -8.004 22.508 -20.803 1.00 49.66 85 SER A CA 1
ATOM 645 C C . SER A 1 85 ? -9.067 21.472 -20.424 1.00 49.66 85 SER A C 1
ATOM 647 O O . SER A 1 85 ? -8.765 20.287 -20.292 1.00 49.66 85 SER A O 1
ATOM 649 N N . ASP A 1 86 ? -10.320 21.920 -20.340 1.00 59.97 86 ASP A N 1
ATOM 650 C CA . ASP A 1 86 ? -11.518 21.096 -20.535 1.00 59.97 86 ASP A CA 1
ATOM 651 C C . ASP A 1 86 ? -11.545 20.614 -21.996 1.00 59.97 86 ASP A C 1
ATOM 653 O O . ASP A 1 86 ? -11.799 21.383 -22.924 1.00 59.97 86 ASP A O 1
ATOM 657 N N . GLY A 1 87 ? -11.249 19.340 -22.231 1.00 48.72 87 GLY A N 1
ATOM 658 C CA . GLY A 1 87 ? -11.321 18.761 -23.566 1.00 48.72 87 GLY A CA 1
ATOM 659 C C . GLY A 1 87 ? -11.264 17.249 -23.491 1.00 48.72 87 GLY A C 1
ATOM 660 O O . GLY A 1 87 ? -10.273 16.704 -23.021 1.00 48.72 87 GLY A O 1
ATOM 661 N N . GLY A 1 88 ? -12.324 16.584 -23.963 1.00 54.88 88 GLY A N 1
ATOM 662 C CA . GLY A 1 88 ? -12.465 15.126 -24.085 1.00 54.88 88 GLY A CA 1
ATOM 663 C C . GLY A 1 88 ? -11.489 14.494 -25.083 1.00 54.88 88 GLY A C 1
ATOM 664 O O . GLY A 1 88 ? -11.893 13.809 -26.023 1.00 54.88 88 GLY A O 1
ATOM 665 N N . GLY A 1 89 ? -10.200 14.760 -24.898 1.00 49.88 89 GLY A N 1
ATOM 666 C CA . GLY A 1 89 ? -9.096 14.074 -25.534 1.00 49.88 89 GLY A CA 1
ATOM 667 C C . GLY A 1 89 ? -8.921 12.718 -24.877 1.00 49.88 89 GLY A C 1
ATOM 668 O O . GLY A 1 89 ? -9.102 12.571 -23.673 1.00 49.88 89 GLY A O 1
ATOM 669 N N . ARG A 1 90 ? -8.599 11.717 -25.696 1.00 59.62 90 ARG A N 1
ATOM 670 C CA . ARG A 1 90 ? -8.206 10.380 -25.250 1.00 59.62 90 ARG A CA 1
ATOM 671 C C . ARG A 1 90 ? -7.242 10.545 -24.082 1.00 59.62 90 ARG A C 1
ATOM 673 O O . ARG A 1 90 ? -6.165 11.100 -24.277 1.00 59.62 90 ARG A O 1
ATOM 680 N N . ASP A 1 91 ? -7.683 10.132 -22.898 1.00 66.38 91 ASP A N 1
ATOM 681 C CA . ASP A 1 91 ? -6.910 10.180 -21.666 1.00 66.38 91 ASP A CA 1
ATOM 682 C C . ASP A 1 91 ? -5.529 9.575 -21.964 1.00 66.38 91 ASP A C 1
ATOM 684 O O . ASP A 1 91 ? -5.396 8.364 -22.159 1.00 66.38 91 ASP A O 1
ATOM 688 N N . HIS A 1 92 ? -4.507 10.428 -22.102 1.00 78.44 92 HIS A N 1
ATOM 689 C CA . HIS A 1 92 ? -3.147 9.951 -22.308 1.00 78.44 92 HIS A CA 1
ATOM 690 C C . HIS A 1 92 ? -2.806 9.058 -21.105 1.00 78.44 92 HIS A C 1
ATOM 692 O O . HIS A 1 92 ? -3.069 9.459 -19.967 1.00 78.44 92 HIS A O 1
ATOM 698 N N . PRO A 1 93 ? -2.240 7.855 -21.312 1.00 80.81 93 PRO A N 1
ATOM 699 C CA . PRO A 1 93 ? -2.002 6.894 -20.231 1.00 80.81 93 PRO A CA 1
ATOM 700 C C . PRO A 1 93 ? -1.166 7.491 -19.086 1.00 80.81 93 PRO A C 1
ATOM 702 O O . PRO A 1 93 ? -1.363 7.157 -17.920 1.00 80.81 93 PRO A O 1
ATOM 705 N N . GLU A 1 94 ? -0.298 8.448 -19.404 1.00 83.56 94 GLU A N 1
ATOM 706 C CA . GLU A 1 94 ? 0.489 9.226 -18.446 1.00 83.56 94 GLU A CA 1
ATOM 707 C C . GLU A 1 94 ? -0.374 10.124 -17.548 1.00 83.56 94 GLU A C 1
ATOM 709 O O . GLU A 1 94 ? -0.153 10.180 -16.339 1.00 83.56 94 GLU A O 1
ATOM 714 N N . ALA A 1 95 ? -1.399 10.782 -18.100 1.00 86.12 95 ALA A N 1
ATOM 715 C CA . ALA A 1 95 ? -2.332 11.597 -17.324 1.00 86.12 95 ALA A CA 1
ATOM 716 C C . ALA A 1 95 ? -3.162 10.725 -16.370 1.00 86.12 95 ALA A C 1
ATOM 718 O O . ALA A 1 95 ? -3.343 11.073 -15.201 1.00 86.12 95 ALA A O 1
ATOM 719 N N . VAL A 1 96 ? -3.600 9.555 -16.842 1.00 85.44 96 VAL A N 1
ATOM 720 C CA . VAL A 1 96 ? -4.334 8.553 -16.050 1.00 85.44 96 VAL A CA 1
ATOM 721 C C . VAL A 1 96 ? -3.493 8.068 -14.868 1.00 85.44 96 VAL A C 1
ATOM 723 O O . VAL A 1 96 ? -3.953 8.095 -13.721 1.00 85.44 96 VAL A O 1
ATOM 726 N N . LEU A 1 97 ? -2.235 7.700 -15.124 1.00 88.06 97 LEU A N 1
ATOM 727 C CA . LEU A 1 97 ? -1.285 7.300 -14.089 1.00 88.06 97 LEU A CA 1
ATOM 728 C C . LEU A 1 97 ? -0.980 8.451 -13.117 1.00 88.06 97 LEU A C 1
ATOM 730 O O . LEU A 1 97 ? -0.907 8.238 -11.906 1.00 88.06 97 LEU A O 1
ATOM 734 N N . GLY A 1 98 ? -0.863 9.680 -13.621 1.00 90.06 98 GLY A N 1
ATOM 735 C CA . GLY A 1 98 ? -0.682 10.876 -12.801 1.00 90.06 98 GLY A CA 1
ATOM 736 C C . GLY A 1 98 ? -1.821 11.071 -11.798 1.00 90.06 98 GLY A C 1
ATOM 737 O O . GLY A 1 98 ? -1.566 11.223 -10.600 1.00 90.06 98 GLY A O 1
ATOM 738 N N . ARG A 1 99 ? -3.084 10.982 -12.249 1.00 91.19 99 ARG A N 1
ATOM 739 C CA . ARG A 1 99 ? -4.266 11.067 -11.365 1.00 91.19 99 ARG A CA 1
ATOM 740 C C . ARG A 1 99 ? -4.236 9.986 -10.283 1.00 91.19 99 ARG A C 1
ATOM 742 O O . ARG A 1 99 ? -4.480 10.287 -9.113 1.00 91.19 99 ARG A O 1
ATOM 749 N N . PHE A 1 100 ? -3.885 8.756 -10.658 1.00 92.12 100 PHE A N 1
ATOM 750 C CA . PHE A 1 100 ? -3.742 7.633 -9.733 1.00 92.12 100 PHE A CA 1
ATOM 751 C C . PHE A 1 100 ? -2.697 7.908 -8.638 1.00 92.12 100 PHE A C 1
ATOM 753 O O . PHE A 1 100 ? -2.999 7.788 -7.446 1.00 92.12 100 PHE A O 1
ATOM 760 N N . ILE A 1 101 ? -1.482 8.312 -9.026 1.00 92.62 101 ILE A N 1
ATOM 761 C CA . ILE A 1 101 ? -0.375 8.570 -8.091 1.00 92.62 101 ILE A CA 1
ATOM 762 C C . ILE A 1 101 ? -0.750 9.696 -7.123 1.00 92.62 101 ILE A C 1
ATOM 764 O O . ILE A 1 101 ? -0.529 9.569 -5.918 1.00 92.62 101 ILE A O 1
ATOM 768 N N . ILE A 1 102 ? -1.365 10.771 -7.626 1.00 94.75 102 ILE A N 1
ATOM 769 C CA . ILE A 1 102 ? -1.805 11.905 -6.804 1.00 94.75 102 ILE A CA 1
ATOM 770 C C . ILE A 1 102 ? -2.868 11.469 -5.787 1.00 94.75 102 ILE A C 1
ATOM 772 O O . ILE A 1 102 ? -2.771 11.831 -4.612 1.00 94.75 102 ILE A O 1
ATOM 776 N N . ALA A 1 103 ? -3.872 10.693 -6.206 1.00 94.62 103 ALA A N 1
ATOM 777 C CA . ALA A 1 103 ? -4.919 10.203 -5.309 1.00 94.62 103 ALA A CA 1
ATOM 778 C C . ALA A 1 103 ? -4.342 9.311 -4.198 1.00 94.62 103 ALA A C 1
ATOM 780 O O . ALA A 1 103 ? -4.670 9.482 -3.022 1.00 94.62 103 ALA A O 1
ATOM 781 N N . PHE A 1 104 ? -3.419 8.412 -4.546 1.00 95.06 104 PHE A N 1
ATOM 782 C CA . PHE A 1 104 ? -2.783 7.544 -3.561 1.00 95.06 104 PHE A CA 1
ATOM 783 C C . PHE A 1 104 ? -1.880 8.315 -2.588 1.00 95.06 104 PHE A C 1
ATOM 785 O O . PHE A 1 104 ? -1.941 8.075 -1.384 1.00 95.06 104 PHE A O 1
ATOM 792 N N . ALA A 1 105 ? -1.095 9.282 -3.074 1.00 94.62 105 ALA A N 1
ATOM 793 C CA . ALA A 1 105 ? -0.248 10.118 -2.221 1.00 94.62 105 ALA A CA 1
ATOM 794 C C . ALA A 1 105 ? -1.074 10.913 -1.193 1.00 94.62 105 ALA A C 1
ATOM 796 O O . ALA A 1 105 ? -0.699 10.997 -0.023 1.00 94.62 105 ALA A O 1
ATOM 797 N N . LYS A 1 106 ? -2.239 11.444 -1.595 1.00 96.19 106 LYS A N 1
ATOM 798 C CA . LYS A 1 106 ? -3.181 12.094 -0.668 1.00 96.19 106 LYS A CA 1
ATOM 799 C C . LYS A 1 106 ? -3.671 11.127 0.410 1.00 96.19 106 LYS A C 1
ATOM 801 O O . LYS A 1 106 ? -3.666 11.479 1.590 1.00 96.19 106 LYS A O 1
ATOM 806 N N . LEU A 1 107 ? -4.036 9.903 0.027 1.00 95.50 107 LEU A N 1
ATOM 807 C CA . LEU A 1 107 ? -4.450 8.873 0.978 1.00 95.50 107 LEU A CA 1
ATOM 808 C C . LEU A 1 107 ? -3.322 8.512 1.959 1.00 95.50 107 LEU A C 1
ATOM 810 O O . LEU A 1 107 ? -3.587 8.374 3.150 1.00 95.50 107 LEU A O 1
ATOM 814 N N . GLU A 1 108 ? -2.068 8.407 1.504 1.00 95.38 108 GLU A N 1
ATOM 815 C CA . GLU A 1 108 ? -0.911 8.133 2.374 1.00 95.38 108 GLU A CA 1
ATOM 816 C C . GLU A 1 108 ? -0.701 9.218 3.439 1.00 95.38 108 GLU A C 1
ATOM 818 O O . GLU A 1 108 ? -0.392 8.894 4.590 1.00 95.38 108 GLU A O 1
ATOM 823 N N . VAL A 1 109 ? -0.902 10.492 3.087 1.00 95.38 109 VAL A N 1
ATOM 824 C CA . VAL A 1 109 ? -0.857 11.598 4.057 1.00 95.38 109 VAL A CA 1
ATOM 825 C C . VAL A 1 109 ? -1.933 11.403 5.125 1.00 95.38 109 VAL A C 1
ATOM 827 O O . VAL A 1 109 ? -1.619 11.393 6.312 1.00 95.38 109 VAL A O 1
ATOM 830 N N . VAL A 1 110 ? -3.178 11.126 4.726 1.00 95.25 110 VAL A N 1
ATOM 831 C CA . VAL A 1 110 ? -4.282 10.907 5.679 1.00 95.25 110 VAL A CA 1
ATOM 832 C C . VAL A 1 110 ? -4.059 9.683 6.563 1.00 95.25 110 VAL A C 1
ATOM 834 O O . VAL A 1 110 ? -4.361 9.724 7.756 1.00 95.25 110 VAL A O 1
ATOM 837 N N . VAL A 1 111 ? -3.514 8.598 6.013 1.00 94.44 111 VAL A N 1
ATOM 838 C CA . VAL A 1 111 ? -3.119 7.403 6.776 1.00 94.44 111 VAL A CA 1
ATOM 839 C C . VAL A 1 111 ? -2.113 7.778 7.861 1.00 94.44 111 VAL A C 1
ATOM 841 O O . VAL A 1 111 ? -2.289 7.389 9.017 1.00 94.44 111 VAL A O 1
ATOM 844 N N . ARG A 1 112 ? -1.085 8.560 7.518 1.00 93.25 112 ARG A N 1
ATOM 845 C CA . ARG A 1 112 ? -0.064 8.997 8.475 1.00 93.25 112 ARG A CA 1
ATOM 846 C C . ARG A 1 112 ? -0.655 9.895 9.556 1.00 93.25 112 ARG A C 1
ATOM 848 O O . ARG A 1 112 ? -0.429 9.625 10.733 1.00 93.25 112 ARG A O 1
ATOM 855 N N . ASP A 1 113 ? -1.448 10.889 9.173 1.00 93.50 113 ASP A N 1
ATOM 856 C CA . ASP A 1 113 ? -2.089 11.814 10.113 1.00 93.50 113 ASP A CA 1
ATOM 857 C C . ASP A 1 113 ? -3.020 11.066 11.077 1.00 93.50 113 ASP A C 1
ATOM 859 O O . ASP A 1 113 ? -2.981 11.277 12.287 1.00 93.50 113 ASP A O 1
ATOM 863 N N . THR A 1 114 ? -3.800 10.113 10.559 1.00 92.81 114 THR A N 1
ATOM 864 C CA . THR A 1 114 ? -4.694 9.269 11.368 1.00 92.81 114 THR A CA 1
ATOM 865 C C . THR A 1 114 ? -3.904 8.388 12.337 1.00 92.81 114 THR A C 1
ATOM 867 O O . THR A 1 114 ? -4.303 8.217 13.488 1.00 92.81 114 THR A O 1
ATOM 870 N N . ALA A 1 115 ? -2.769 7.835 11.900 1.00 93.31 115 ALA A N 1
ATOM 871 C CA . ALA A 1 115 ? -1.900 7.039 12.761 1.00 93.31 115 ALA A CA 1
ATOM 872 C C . ALA A 1 115 ? -1.287 7.875 13.897 1.00 93.31 115 ALA A C 1
ATOM 874 O O . ALA A 1 115 ? -1.178 7.380 15.019 1.00 93.31 115 ALA A O 1
ATOM 875 N N . VAL A 1 116 ? -0.921 9.132 13.624 1.00 92.94 116 VAL A N 1
ATOM 876 C CA . VAL A 1 116 ? -0.434 10.078 14.640 1.00 92.94 116 VAL A CA 1
ATOM 877 C C . VAL A 1 116 ? -1.544 10.425 15.632 1.00 92.94 116 VAL A C 1
ATOM 879 O O . VAL A 1 116 ? -1.325 10.279 16.831 1.00 92.94 116 VAL A O 1
ATOM 882 N N . ALA A 1 117 ? -2.736 10.795 15.152 1.00 91.94 117 ALA A N 1
ATOM 883 C CA . ALA A 1 117 ? -3.877 11.145 16.004 1.00 91.94 117 ALA A CA 1
ATOM 884 C C . ALA A 1 117 ? -4.250 10.012 16.978 1.00 91.94 117 ALA A C 1
ATOM 886 O O . ALA A 1 117 ? -4.516 10.237 18.154 1.00 91.94 117 ALA A O 1
ATOM 887 N N . LEU A 1 118 ? -4.182 8.764 16.514 1.00 92.12 118 LEU A N 1
ATOM 888 C CA . LEU A 1 118 ? -4.491 7.584 17.323 1.00 92.12 118 LEU A CA 1
ATOM 889 C C . LEU A 1 118 ? -3.316 7.059 18.156 1.00 92.12 118 LEU A C 1
ATOM 891 O O . LEU A 1 118 ? -3.445 5.999 18.767 1.00 92.12 118 LEU A O 1
ATOM 895 N N . HIS A 1 119 ? -2.175 7.752 18.175 1.00 93.50 119 HIS A N 1
ATOM 896 C CA . HIS A 1 119 ? -0.974 7.338 18.906 1.00 93.50 119 HIS A CA 1
ATOM 897 C C . HIS A 1 119 ? -0.461 5.942 18.490 1.00 93.50 119 HIS A C 1
ATOM 899 O O . HIS A 1 119 ? 0.002 5.148 19.311 1.00 93.50 119 HIS A O 1
ATOM 905 N N . VAL A 1 120 ? -0.536 5.632 17.191 1.00 92.06 120 VAL A N 1
ATOM 906 C CA . VAL A 1 120 ? -0.064 4.373 16.583 1.00 92.06 120 VAL A CA 1
ATOM 907 C C . VAL A 1 120 ? 0.893 4.622 15.404 1.00 92.06 120 VAL A C 1
ATOM 909 O O . VAL A 1 120 ? 0.676 4.098 14.306 1.00 92.06 120 VAL A O 1
ATOM 912 N N . PRO A 1 121 ? 1.952 5.432 15.588 1.00 85.12 121 PRO A N 1
ATOM 913 C CA . PRO A 1 121 ? 2.788 5.933 14.495 1.00 85.12 121 PRO A CA 1
ATOM 914 C C . PRO A 1 121 ? 3.445 4.824 13.663 1.00 85.12 121 PRO A C 1
ATOM 916 O O . PRO A 1 121 ? 3.604 4.975 12.453 1.00 85.12 121 PRO A O 1
ATOM 919 N N . GLU A 1 122 ? 3.752 3.672 14.261 1.00 88.62 122 GLU A N 1
ATOM 920 C CA . GLU A 1 122 ? 4.343 2.524 13.569 1.00 88.62 122 GLU A CA 1
ATOM 921 C C . GLU A 1 122 ? 3.432 1.937 12.477 1.00 88.62 122 GLU A C 1
ATOM 923 O O . GLU A 1 122 ? 3.904 1.270 11.554 1.00 88.62 122 GLU A O 1
ATOM 928 N N . ALA A 1 123 ? 2.125 2.202 12.551 1.00 85.94 123 ALA A N 1
ATOM 929 C CA . ALA A 1 123 ? 1.157 1.778 11.549 1.00 85.94 123 ALA A CA 1
ATOM 930 C C . ALA A 1 123 ? 1.022 2.768 10.374 1.00 85.94 123 ALA A C 1
ATOM 932 O O . ALA A 1 123 ? 0.469 2.396 9.340 1.00 85.94 123 ALA A O 1
ATOM 933 N N . GLY A 1 124 ? 1.556 3.991 10.488 1.00 81.75 124 GLY A N 1
ATOM 934 C CA . GLY A 1 124 ? 1.398 5.062 9.493 1.00 81.75 124 GLY A CA 1
ATOM 935 C C . GLY A 1 124 ? 2.157 4.852 8.176 1.00 81.75 124 GLY A C 1
ATOM 936 O O . GLY A 1 124 ? 1.936 5.590 7.221 1.00 81.75 124 GLY A O 1
ATOM 937 N N . HIS A 1 125 ? 3.036 3.848 8.098 1.00 88.12 125 HIS A N 1
ATOM 938 C CA . HIS A 1 125 ? 3.819 3.542 6.891 1.00 88.12 125 HIS A CA 1
ATOM 939 C C . HIS A 1 125 ? 3.102 2.620 5.898 1.00 88.12 125 HIS A C 1
ATOM 941 O O . HIS A 1 125 ? 3.577 2.430 4.781 1.00 88.12 125 HIS A O 1
ATOM 947 N N . SER A 1 126 ? 1.993 1.994 6.297 1.00 92.44 126 SER A N 1
ATOM 948 C CA . SER A 1 126 ? 1.262 1.064 5.440 1.00 92.44 126 SER A CA 1
ATOM 949 C C . SER A 1 126 ? -0.228 1.139 5.725 1.00 92.44 126 SER A C 1
ATOM 951 O O . SER A 1 126 ? -0.670 0.796 6.823 1.00 92.44 126 SER A O 1
ATOM 953 N N . LEU A 1 127 ? -1.007 1.493 4.699 1.00 94.44 127 LEU A N 1
ATOM 954 C CA . LEU A 1 127 ? -2.469 1.523 4.755 1.00 94.44 127 LEU A CA 1
ATOM 955 C C . LEU A 1 127 ? -3.037 0.191 5.271 1.00 94.44 127 LEU A C 1
ATOM 957 O O . LEU A 1 127 ? -3.904 0.177 6.141 1.00 94.44 127 LEU A O 1
ATOM 961 N N . ARG A 1 128 ? -2.476 -0.935 4.812 1.00 95.19 128 ARG A N 1
ATOM 962 C CA . ARG A 1 128 ? -2.837 -2.287 5.262 1.00 95.19 128 ARG A CA 1
ATOM 963 C C . ARG A 1 128 ? -2.631 -2.476 6.767 1.00 95.19 128 ARG A C 1
ATOM 965 O O . ARG A 1 128 ? -3.493 -3.025 7.455 1.00 95.19 128 ARG A O 1
ATOM 972 N N . THR A 1 129 ? -1.473 -2.062 7.279 1.00 95.00 129 THR A N 1
ATOM 973 C CA . THR A 1 129 ? -1.134 -2.212 8.701 1.00 95.00 129 THR A CA 1
ATOM 974 C C . THR A 1 129 ? -2.033 -1.344 9.568 1.00 95.00 129 THR A C 1
ATOM 976 O O . THR A 1 129 ? -2.553 -1.849 10.568 1.00 95.00 129 THR A O 1
ATOM 979 N N . LEU A 1 130 ? -2.266 -0.090 9.164 1.00 94.94 130 LEU A N 1
ATOM 980 C CA . LEU A 1 130 ? -3.186 0.807 9.854 1.00 94.94 130 LEU A CA 1
ATOM 981 C C . LEU A 1 130 ? -4.609 0.250 9.849 1.00 94.94 130 LEU A C 1
ATOM 983 O O . LEU A 1 130 ? -5.161 0.038 10.923 1.00 94.94 130 LEU A O 1
ATOM 987 N N . ALA A 1 131 ? -5.175 -0.076 8.685 1.00 94.44 131 ALA A N 1
ATOM 988 C CA . ALA A 1 131 ? -6.548 -0.572 8.569 1.00 94.44 131 ALA A CA 1
ATOM 989 C C . ALA A 1 131 ? -6.792 -1.822 9.430 1.00 94.44 131 ALA A C 1
ATOM 991 O O . ALA A 1 131 ? -7.758 -1.887 10.191 1.00 94.44 131 ALA A O 1
ATOM 992 N N . ARG A 1 132 ? -5.857 -2.780 9.418 1.00 96.75 132 ARG A N 1
ATOM 993 C CA . ARG A 1 132 ? -5.928 -3.963 10.286 1.00 96.75 132 ARG A CA 1
ATOM 994 C C . ARG A 1 132 ? -5.948 -3.600 11.771 1.00 96.75 132 ARG A C 1
ATOM 996 O O . ARG A 1 132 ? -6.669 -4.228 12.549 1.00 96.75 132 ARG A O 1
ATOM 1003 N N . LYS A 1 133 ? -5.137 -2.621 12.185 1.00 95.12 133 LYS A N 1
ATOM 1004 C CA . LYS A 1 133 ? -5.090 -2.153 13.576 1.00 95.12 133 LYS A CA 1
ATOM 1005 C C . LYS A 1 133 ? -6.388 -1.435 13.953 1.00 95.12 133 LYS A C 1
ATOM 1007 O O . LYS A 1 133 ? -6.964 -1.766 14.983 1.00 95.12 133 LYS A O 1
ATOM 1012 N N . LEU A 1 134 ? -6.892 -0.552 13.090 1.00 91.81 134 LEU A N 1
ATOM 1013 C CA . LEU A 1 134 ? -8.166 0.148 13.279 1.00 91.81 134 LEU A CA 1
ATOM 1014 C C . LEU A 1 134 ? -9.341 -0.817 13.421 1.00 91.81 134 LEU A C 1
ATOM 1016 O O . LEU A 1 134 ? -10.167 -0.633 14.311 1.00 91.81 134 LEU A O 1
ATOM 1020 N N . ARG A 1 135 ? -9.391 -1.881 12.611 1.00 95.31 135 ARG A N 1
ATOM 1021 C CA . ARG A 1 135 ? -10.431 -2.907 12.746 1.00 95.31 135 ARG A CA 1
ATOM 1022 C C . ARG A 1 135 ? -10.337 -3.635 14.083 1.00 95.31 135 ARG A C 1
ATOM 1024 O O . ARG A 1 135 ? -11.351 -3.826 14.741 1.00 95.31 135 ARG A O 1
ATOM 1031 N N . ARG A 1 136 ? -9.132 -4.036 14.510 1.00 95.75 136 ARG A N 1
ATOM 1032 C CA . ARG A 1 136 ? -8.932 -4.693 15.820 1.00 95.75 136 ARG A CA 1
ATOM 1033 C C . ARG A 1 136 ? -9.369 -3.812 16.990 1.00 95.75 136 ARG A C 1
ATOM 1035 O O . ARG A 1 136 ? -9.827 -4.344 17.991 1.00 95.75 136 ARG A O 1
ATOM 1042 N N . LEU A 1 137 ? -9.222 -2.498 16.846 1.00 91.12 137 LEU A N 1
ATOM 1043 C CA . LEU A 1 137 ? -9.677 -1.500 17.812 1.00 91.12 137 LEU A CA 1
ATOM 1044 C C . LEU A 1 137 ? -11.172 -1.153 17.667 1.00 91.12 137 LEU A C 1
ATOM 1046 O O . LEU A 1 137 ? -11.690 -0.383 18.464 1.00 91.12 137 LEU A O 1
ATOM 1050 N N . GLY A 1 138 ? -11.870 -1.706 16.671 1.00 93.12 138 GLY A N 1
ATOM 1051 C CA . GLY A 1 138 ? -13.297 -1.469 16.439 1.00 93.12 138 GLY A CA 1
ATOM 1052 C C . GLY A 1 138 ? -13.630 -0.134 15.766 1.00 93.12 138 GLY A C 1
ATOM 1053 O O . GLY A 1 138 ? -14.801 0.224 15.689 1.00 93.12 138 GLY A O 1
ATOM 1054 N N . PHE A 1 139 ? -12.638 0.603 15.257 1.00 91.94 139 PHE A N 1
ATOM 1055 C CA . PHE A 1 139 ? -12.863 1.902 14.612 1.00 91.94 139 PHE A CA 1
ATOM 1056 C C . PHE A 1 139 ? -13.420 1.798 13.190 1.00 91.94 139 PHE A C 1
ATOM 1058 O O . PHE A 1 139 ? -14.084 2.722 12.724 1.00 91.94 139 PHE A O 1
ATOM 1065 N N . ILE A 1 140 ? -13.135 0.698 12.490 1.00 93.31 140 ILE A N 1
ATOM 1066 C CA . ILE A 1 140 ? -13.619 0.441 11.129 1.00 93.31 140 ILE A CA 1
ATOM 1067 C C . ILE A 1 140 ? -14.133 -0.993 11.002 1.00 93.31 140 ILE A C 1
ATOM 1069 O O . ILE A 1 140 ? -13.752 -1.870 11.781 1.00 93.31 140 ILE A O 1
ATOM 1073 N N . SER A 1 141 ? -14.975 -1.234 9.998 1.00 94.62 141 SER A N 1
ATOM 1074 C CA . SER A 1 141 ? -15.524 -2.557 9.709 1.00 94.62 141 SER A CA 1
ATOM 1075 C C . SER A 1 141 ? -14.534 -3.452 8.944 1.00 94.62 141 SER A C 1
ATOM 1077 O O . SER A 1 141 ? -13.457 -3.015 8.522 1.00 94.62 141 SER A O 1
ATOM 1079 N N . ALA A 1 142 ? -14.883 -4.731 8.780 1.00 93.50 142 ALA A N 1
ATOM 1080 C CA . ALA A 1 142 ? -14.075 -5.680 8.013 1.00 93.50 142 ALA A CA 1
ATOM 1081 C C . ALA A 1 142 ? -14.055 -5.346 6.515 1.00 93.5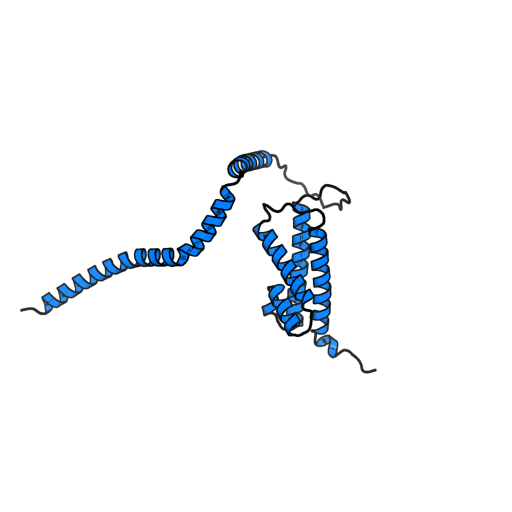0 142 ALA A C 1
ATOM 1083 O O . ALA A 1 142 ? -13.029 -5.518 5.863 1.00 93.50 142 ALA A O 1
ATOM 1084 N N . GLU A 1 143 ? -15.157 -4.812 5.996 1.00 91.56 143 GLU A N 1
ATOM 1085 C CA . GLU A 1 143 ? -15.306 -4.369 4.610 1.00 91.56 143 GLU A CA 1
ATOM 1086 C C . GLU A 1 143 ? -14.352 -3.207 4.312 1.00 91.56 143 GLU A C 1
ATOM 1088 O O . GLU A 1 143 ? -13.647 -3.230 3.307 1.00 91.56 143 GLU A O 1
ATOM 1093 N N . THR A 1 144 ? -14.243 -2.234 5.225 1.00 92.75 144 THR A N 1
ATOM 1094 C CA . THR A 1 144 ? -13.283 -1.126 5.094 1.00 92.75 144 THR A CA 1
ATOM 1095 C C . THR A 1 144 ? -11.832 -1.611 5.152 1.00 92.75 144 THR A C 1
ATOM 1097 O O . THR A 1 144 ? -10.992 -1.100 4.412 1.00 92.75 144 THR A O 1
ATOM 1100 N N . GLU A 1 145 ? -11.511 -2.603 6.000 1.00 94.94 145 GLU A N 1
ATOM 1101 C CA . GLU A 1 145 ? -10.188 -3.245 5.950 1.00 94.94 145 GLU A CA 1
ATOM 1102 C C . GLU A 1 145 ? -9.960 -3.891 4.575 1.00 94.94 145 GLU A C 1
ATOM 1104 O O . GLU A 1 145 ? -8.910 -3.666 3.978 1.00 94.94 145 GLU A O 1
ATOM 1109 N N . GLY A 1 146 ? -10.934 -4.639 4.050 1.00 91.00 146 GLY A N 1
ATOM 1110 C CA . GLY A 1 146 ? -10.858 -5.260 2.724 1.00 91.00 146 GLY A CA 1
ATOM 1111 C C . GLY A 1 146 ? -10.561 -4.248 1.617 1.00 91.00 146 GLY A C 1
ATOM 1112 O O . GLY A 1 146 ? -9.591 -4.413 0.879 1.00 91.00 146 GLY A O 1
ATOM 1113 N N . LEU A 1 147 ? -11.301 -3.137 1.587 1.00 92.62 147 LEU A N 1
ATOM 1114 C CA . LEU A 1 147 ? -11.095 -2.059 0.618 1.00 92.62 147 LEU A CA 1
ATOM 1115 C C . LEU A 1 147 ? -9.682 -1.457 0.707 1.00 92.62 147 LEU A C 1
ATOM 1117 O O . LEU A 1 147 ? -9.032 -1.207 -0.306 1.00 92.62 147 LEU A O 1
ATOM 1121 N N . ALA A 1 148 ? -9.163 -1.262 1.922 1.00 93.81 148 ALA A N 1
ATOM 1122 C CA . ALA A 1 148 ? -7.802 -0.773 2.135 1.00 93.81 148 ALA A CA 1
ATOM 1123 C C . ALA A 1 148 ? -6.734 -1.747 1.597 1.00 93.81 148 ALA A C 1
ATOM 1125 O O . ALA A 1 148 ? -5.696 -1.317 1.083 1.00 93.81 148 ALA A O 1
ATOM 1126 N N . TYR A 1 149 ? -6.978 -3.058 1.691 1.00 94.62 149 TYR A N 1
ATOM 1127 C CA . TYR A 1 149 ? -6.104 -4.077 1.106 1.00 94.62 149 TYR A CA 1
ATOM 1128 C C . TYR A 1 149 ? -6.152 -4.055 -0.418 1.00 94.62 149 TYR A C 1
ATOM 1130 O O . TYR A 1 149 ? -5.094 -4.117 -1.043 1.00 94.62 149 TYR A O 1
ATOM 1138 N N . GLU A 1 150 ? -7.343 -3.952 -1.003 1.00 93.06 150 GLU A N 1
ATOM 1139 C CA . GLU A 1 150 ? -7.527 -3.870 -2.454 1.00 93.06 150 GLU A CA 1
ATOM 1140 C C . GLU A 1 150 ? -6.812 -2.644 -3.023 1.00 93.06 150 GLU A C 1
ATOM 1142 O O . GLU A 1 150 ? -5.995 -2.779 -3.932 1.00 93.06 150 GLU A O 1
ATOM 1147 N N . VAL A 1 151 ? -6.999 -1.468 -2.417 1.00 93.50 151 VAL A N 1
ATOM 1148 C CA . VAL A 1 151 ? -6.316 -0.223 -2.810 1.00 93.50 151 VAL A CA 1
ATOM 1149 C C . VAL A 1 151 ? -4.794 -0.354 -2.738 1.00 93.50 151 VAL A C 1
ATOM 1151 O O . VAL A 1 151 ? -4.090 0.020 -3.679 1.00 93.50 151 VAL A O 1
ATOM 1154 N N . GLN A 1 152 ? -4.260 -0.934 -1.660 1.00 94.06 152 GLN A N 1
ATOM 1155 C CA . GLN A 1 152 ? -2.820 -1.174 -1.545 1.00 94.06 152 GLN A CA 1
ATOM 1156 C C . GLN A 1 152 ? -2.317 -2.192 -2.584 1.00 94.06 152 GLN A C 1
ATOM 1158 O O . GLN A 1 152 ? -1.210 -2.037 -3.105 1.00 94.06 152 GLN A O 1
ATOM 1163 N N . SER A 1 153 ? -3.102 -3.233 -2.873 1.00 92.06 153 SER A N 1
ATOM 1164 C CA . SER A 1 153 ? -2.770 -4.254 -3.871 1.00 92.06 153 SER A CA 1
ATOM 1165 C C . SER A 1 153 ? -2.705 -3.650 -5.269 1.00 92.06 153 SER A C 1
ATOM 1167 O O . SER A 1 153 ? -1.697 -3.827 -5.948 1.00 92.06 153 SER A O 1
ATOM 1169 N N . MET A 1 154 ? -3.714 -2.859 -5.646 1.00 90.88 154 MET A N 1
ATOM 1170 C CA . MET A 1 154 ? -3.768 -2.139 -6.922 1.00 90.88 154 MET A CA 1
ATOM 1171 C C . MET A 1 154 ? -2.554 -1.220 -7.104 1.00 90.88 154 MET A C 1
ATOM 1173 O O . MET A 1 154 ? -1.923 -1.211 -8.157 1.00 90.88 154 MET A O 1
ATOM 1177 N N . ARG A 1 155 ? -2.149 -0.501 -6.049 1.00 91.50 155 ARG A N 1
ATOM 1178 C CA . ARG A 1 155 ? -0.935 0.330 -6.072 1.00 91.50 155 ARG A CA 1
ATOM 1179 C C . ARG A 1 155 ? 0.337 -0.473 -6.293 1.00 91.50 155 ARG A C 1
ATOM 1181 O O . ARG A 1 155 ? 1.192 -0.052 -7.068 1.00 91.50 155 ARG A O 1
ATOM 1188 N N . ASN A 1 156 ? 0.479 -1.616 -5.632 1.00 91.94 156 ASN A N 1
ATOM 1189 C CA . ASN A 1 156 ? 1.643 -2.473 -5.838 1.00 91.94 156 ASN A CA 1
ATOM 1190 C C . ASN A 1 156 ? 1.668 -3.048 -7.260 1.00 91.94 156 ASN A C 1
ATOM 1192 O O . ASN A 1 156 ? 2.728 -3.087 -7.877 1.00 91.94 156 ASN A O 1
ATOM 1196 N N . GLU A 1 157 ? 0.514 -3.460 -7.780 1.00 88.06 157 GLU A N 1
ATOM 1197 C CA . GLU A 1 157 ? 0.384 -3.975 -9.141 1.00 88.06 157 GLU A CA 1
ATOM 1198 C C . GLU A 1 157 ? 0.798 -2.927 -10.176 1.00 88.06 157 GLU A C 1
ATOM 1200 O O . GLU A 1 157 ? 1.658 -3.206 -11.009 1.00 88.06 157 GLU A O 1
ATOM 1205 N N . ILE A 1 158 ? 0.300 -1.694 -10.052 1.00 87.50 158 ILE A N 1
ATOM 1206 C CA . ILE A 1 158 ? 0.674 -0.593 -10.947 1.00 87.50 158 ILE A CA 1
ATOM 1207 C C . ILE A 1 158 ? 2.160 -0.281 -10.871 1.00 87.50 158 ILE A C 1
ATOM 1209 O O . ILE A 1 158 ? 2.808 -0.187 -11.904 1.00 87.50 158 ILE A O 1
ATOM 1213 N N . ILE A 1 159 ? 2.732 -0.153 -9.673 1.00 86.69 159 ILE A N 1
ATOM 1214 C CA . ILE A 1 159 ? 4.159 0.175 -9.532 1.00 86.69 159 ILE A CA 1
ATOM 1215 C C . ILE A 1 159 ? 5.044 -0.894 -10.186 1.00 86.69 159 ILE A C 1
ATOM 1217 O O . ILE A 1 159 ? 6.090 -0.571 -10.744 1.00 86.69 159 ILE A O 1
ATOM 1221 N N . HIS A 1 160 ? 4.641 -2.164 -10.125 1.00 84.00 160 HIS A N 1
ATOM 1222 C CA . HIS A 1 160 ? 5.428 -3.267 -10.674 1.00 84.00 160 HIS A CA 1
ATOM 1223 C C . HIS A 1 160 ? 5.149 -3.575 -12.150 1.00 84.00 160 HIS A C 1
ATOM 1225 O O . HIS A 1 160 ? 5.968 -4.254 -12.773 1.00 84.00 160 HIS A O 1
ATOM 1231 N N . HIS A 1 161 ? 4.029 -3.105 -12.700 1.00 83.44 161 HIS A N 1
ATOM 1232 C CA . HIS A 1 161 ? 3.573 -3.438 -14.053 1.00 83.44 161 HIS A CA 1
ATOM 1233 C C . HIS A 1 161 ? 3.145 -2.212 -14.874 1.00 83.44 161 HIS A C 1
ATOM 1235 O O . HIS A 1 161 ? 2.415 -2.357 -15.853 1.00 83.44 161 HIS A O 1
ATOM 1241 N N . ALA A 1 162 ? 3.597 -1.008 -14.504 1.00 78.06 162 ALA A N 1
ATOM 1242 C CA . ALA A 1 162 ? 3.234 0.246 -15.170 1.00 78.06 162 ALA A CA 1
ATOM 1243 C C . ALA A 1 162 ? 3.506 0.233 -16.686 1.00 78.06 162 ALA A C 1
ATOM 1245 O O . ALA A 1 162 ? 2.795 0.888 -17.438 1.00 78.06 162 ALA A O 1
ATOM 1246 N N . ASP A 1 163 ? 4.495 -0.540 -17.138 1.00 78.25 163 ASP A N 1
ATOM 1247 C CA . ASP A 1 163 ? 4.871 -0.710 -18.545 1.00 78.25 163 ASP A CA 1
ATOM 1248 C C . ASP A 1 163 ? 3.907 -1.604 -19.349 1.00 78.25 163 ASP A C 1
ATOM 1250 O O . ASP A 1 163 ? 3.993 -1.651 -20.574 1.00 78.25 163 ASP A O 1
ATOM 1254 N N . ARG A 1 164 ? 3.008 -2.343 -18.684 1.00 77.50 164 ARG A N 1
ATOM 1255 C CA . ARG A 1 164 ? 2.187 -3.406 -19.298 1.00 77.50 164 ARG A CA 1
ATOM 1256 C C . ARG A 1 164 ? 0.690 -3.260 -19.078 1.00 77.50 164 ARG 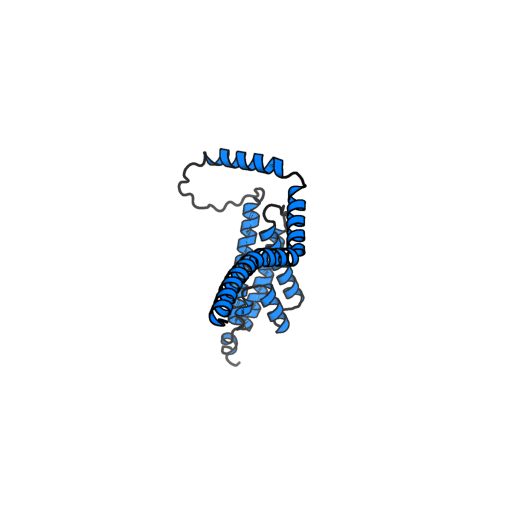A C 1
ATOM 1258 O O . ARG A 1 164 ? -0.074 -4.023 -19.666 1.00 77.50 164 ARG A O 1
ATOM 1265 N N . ILE A 1 165 ? 0.261 -2.340 -18.222 1.00 73.44 165 ILE A N 1
ATOM 1266 C CA . ILE A 1 165 ? -1.154 -2.187 -17.894 1.00 73.44 165 ILE A CA 1
ATOM 1267 C C . ILE A 1 165 ? -1.810 -1.256 -18.913 1.00 73.44 165 ILE A C 1
ATOM 1269 O O . ILE A 1 165 ? -1.563 -0.052 -18.940 1.00 73.44 165 ILE A O 1
ATOM 1273 N N . THR A 1 166 ? -2.700 -1.813 -19.730 1.00 78.19 166 THR A N 1
ATOM 1274 C CA . THR A 1 166 ? -3.731 -1.030 -20.412 1.00 78.19 166 THR A CA 1
ATOM 1275 C C . THR A 1 166 ? -4.853 -0.759 -19.418 1.00 78.19 166 THR A C 1
ATOM 1277 O O . THR A 1 166 ? -5.543 -1.689 -19.000 1.00 78.19 166 THR A O 1
ATOM 1280 N N . PHE A 1 167 ? -5.023 0.498 -19.017 1.00 77.81 167 PHE A N 1
ATOM 1281 C CA . PHE A 1 167 ? -6.099 0.885 -18.112 1.00 77.81 167 PHE A CA 1
ATOM 1282 C C . PHE A 1 167 ? -7.431 0.896 -18.860 1.00 77.81 167 PHE A C 1
ATOM 1284 O O . PHE A 1 167 ? -7.583 1.596 -19.862 1.00 77.81 167 PHE A O 1
ATOM 1291 N N . GLU A 1 168 ? -8.403 0.130 -18.370 1.00 81.38 168 GLU A N 1
ATOM 1292 C CA . GLU A 1 168 ? -9.780 0.250 -18.837 1.00 81.38 168 GLU A CA 1
ATOM 1293 C C . GLU A 1 168 ? -10.331 1.626 -18.433 1.00 81.38 168 GLU A C 1
ATOM 1295 O O . GLU A 1 168 ? -10.130 2.086 -17.302 1.00 81.38 168 GLU A O 1
ATOM 1300 N N . SER A 1 169 ? -11.014 2.299 -19.363 1.00 68.31 169 SER A N 1
ATOM 1301 C CA . SER A 1 169 ? -11.666 3.586 -19.111 1.00 68.31 169 SER A CA 1
ATOM 1302 C C . SER A 1 169 ? -12.743 3.401 -18.038 1.00 68.31 169 SER A C 1
ATOM 1304 O O . SER A 1 169 ? -13.766 2.773 -18.297 1.00 68.31 169 SER A O 1
ATOM 1306 N N . GLY A 1 170 ? -12.488 3.897 -16.828 1.00 79.69 170 GLY A N 1
ATOM 1307 C CA . GLY A 1 170 ? -13.352 3.741 -15.651 1.00 79.69 170 GLY A CA 1
ATOM 1308 C C . GLY A 1 170 ? -12.665 3.058 -14.466 1.00 79.69 170 GLY A C 1
ATOM 1309 O O . GLY A 1 170 ? -13.073 3.251 -13.323 1.00 79.69 170 GLY A O 1
ATOM 1310 N N . TRP A 1 171 ? -11.569 2.324 -14.690 1.00 86.50 171 TRP A N 1
ATOM 1311 C CA . TRP A 1 171 ? -10.833 1.694 -13.591 1.00 86.50 171 TRP A CA 1
ATOM 1312 C C . TRP A 1 171 ? -10.206 2.733 -12.648 1.00 86.50 171 TRP A C 1
ATOM 1314 O O . TRP A 1 171 ? -10.334 2.627 -11.428 1.00 86.50 171 TRP A O 1
ATOM 1324 N N . VAL A 1 172 ? -9.574 3.777 -13.203 1.00 87.19 172 VAL A N 1
ATOM 1325 C CA . VAL A 1 172 ? -8.978 4.854 -12.393 1.00 87.19 172 VAL A CA 1
ATOM 1326 C C . VAL A 1 172 ? -10.037 5.651 -11.645 1.00 87.19 172 VAL A C 1
ATOM 1328 O O . VAL A 1 172 ? -9.791 6.044 -10.509 1.00 87.19 172 VAL A O 1
ATOM 1331 N N . ASP A 1 173 ? -11.218 5.838 -12.225 1.00 86.94 173 ASP A N 1
ATOM 1332 C CA . ASP A 1 173 ? -12.302 6.560 -11.558 1.00 86.94 173 ASP A CA 1
ATOM 1333 C C . ASP A 1 173 ? -12.812 5.772 -10.347 1.00 86.94 173 ASP A C 1
ATOM 1335 O O . ASP A 1 173 ? -12.898 6.325 -9.251 1.00 86.94 173 ASP A O 1
ATOM 1339 N N . ASN A 1 174 ? -13.006 4.455 -10.496 1.00 88.06 174 ASN A N 1
ATOM 1340 C CA . ASN A 1 174 ? -13.343 3.564 -9.381 1.00 88.06 174 ASN A CA 1
ATOM 1341 C C . ASN A 1 174 ? -12.260 3.574 -8.291 1.00 88.06 174 ASN A C 1
ATOM 1343 O O . ASN A 1 174 ? -12.563 3.566 -7.096 1.00 88.06 174 ASN A O 1
ATOM 1347 N N . PHE A 1 175 ? -10.982 3.619 -8.681 1.00 91.56 175 PHE A N 1
ATOM 1348 C CA . PHE A 1 175 ? -9.877 3.727 -7.732 1.00 91.56 175 PHE A CA 1
ATOM 1349 C C . PHE A 1 175 ? -9.896 5.063 -6.974 1.00 91.56 175 PHE A C 1
ATOM 1351 O O . PHE A 1 175 ? -9.745 5.098 -5.748 1.00 91.56 175 PHE A O 1
ATOM 1358 N N . ILE A 1 176 ? -10.090 6.176 -7.682 1.00 91.81 176 ILE A N 1
ATOM 1359 C CA . ILE A 1 176 ? -10.194 7.509 -7.079 1.00 91.81 176 ILE A CA 1
ATOM 1360 C C . ILE A 1 176 ? -11.392 7.560 -6.122 1.00 91.81 176 ILE A C 1
ATOM 1362 O O . ILE A 1 176 ? -11.271 8.069 -5.006 1.00 91.81 176 ILE A O 1
ATOM 1366 N N . GLU A 1 177 ? -12.527 6.980 -6.499 1.00 91.94 177 GLU A N 1
ATOM 1367 C CA . GLU A 1 177 ? -13.695 6.879 -5.626 1.00 91.94 177 GLU A CA 1
ATOM 1368 C C . GLU A 1 177 ? -13.397 6.049 -4.366 1.00 91.94 177 GLU A C 1
ATOM 1370 O O . GLU A 1 177 ? -13.662 6.498 -3.246 1.00 91.94 177 GLU A O 1
ATOM 1375 N N . ALA A 1 178 ? -12.775 4.876 -4.518 1.00 92.56 178 ALA A N 1
ATOM 1376 C CA . ALA A 1 178 ? -12.390 4.014 -3.402 1.00 92.56 178 ALA A CA 1
ATOM 1377 C C . ALA A 1 178 ? -11.438 4.722 -2.424 1.00 92.56 178 ALA A C 1
ATOM 1379 O O . ALA A 1 178 ? -11.658 4.701 -1.208 1.00 92.56 178 ALA A O 1
ATOM 1380 N N . THR A 1 179 ? -10.405 5.393 -2.940 1.00 94.19 179 THR A N 1
ATOM 1381 C CA . THR A 1 179 ? -9.455 6.163 -2.119 1.00 94.19 179 THR A CA 1
ATOM 1382 C C . THR A 1 179 ? -10.128 7.341 -1.415 1.00 94.19 179 THR A C 1
ATOM 1384 O O . THR A 1 179 ? -9.888 7.545 -0.226 1.00 94.19 179 THR A O 1
ATOM 1387 N N . THR A 1 180 ? -11.042 8.048 -2.084 1.00 93.38 180 THR A N 1
ATOM 1388 C CA . THR A 1 180 ? -11.828 9.148 -1.495 1.00 93.38 180 THR A CA 1
ATOM 1389 C C . THR A 1 180 ? -12.738 8.655 -0.366 1.00 93.38 180 THR A C 1
ATOM 1391 O O . THR A 1 180 ? -12.857 9.292 0.686 1.00 93.38 180 THR A O 1
ATOM 1394 N N . ASN A 1 181 ? -13.375 7.495 -0.544 1.00 92.62 181 ASN A N 1
ATOM 1395 C CA . ASN A 1 181 ? -14.215 6.886 0.484 1.00 92.62 181 ASN A CA 1
ATOM 1396 C C . ASN A 1 181 ? -13.386 6.449 1.701 1.00 92.62 181 ASN A C 1
ATOM 1398 O O . ASN A 1 181 ? -13.775 6.744 2.836 1.00 92.62 181 ASN A O 1
ATOM 1402 N N . LEU A 1 182 ? -12.221 5.828 1.484 1.00 93.62 182 LEU A N 1
ATOM 1403 C CA . LEU A 1 182 ? -11.281 5.498 2.561 1.00 93.62 182 LEU A CA 1
ATOM 1404 C C . LEU A 1 182 ? -10.778 6.748 3.285 1.00 93.62 182 LEU A C 1
ATOM 1406 O O . LEU A 1 182 ? -10.755 6.761 4.515 1.00 93.62 182 LEU A O 1
ATOM 1410 N N . GLU A 1 183 ? -10.429 7.806 2.554 1.00 95.75 183 GLU A N 1
ATOM 1411 C CA . GLU A 1 183 ? -9.998 9.078 3.133 1.00 95.75 183 GLU A CA 1
ATOM 1412 C C . GLU A 1 183 ? -11.054 9.625 4.100 1.00 95.75 183 GLU A C 1
ATOM 1414 O O . GLU A 1 183 ? -10.742 9.964 5.245 1.00 95.75 183 GLU A O 1
ATOM 1419 N N . ARG A 1 184 ? -12.323 9.656 3.673 1.00 95.50 184 ARG A N 1
ATOM 1420 C CA . ARG A 1 184 ? -13.439 10.137 4.498 1.00 95.50 184 ARG A CA 1
ATOM 1421 C C . ARG A 1 184 ? -13.571 9.333 5.791 1.00 95.50 184 ARG A C 1
ATOM 1423 O O . ARG A 1 184 ? -13.738 9.921 6.863 1.00 95.50 184 ARG A O 1
ATOM 1430 N N . VAL A 1 185 ? -13.473 8.005 5.704 1.00 94.12 185 VAL A N 1
ATOM 1431 C CA . VAL A 1 185 ? -13.543 7.122 6.876 1.00 94.12 185 VAL A CA 1
ATOM 1432 C C . VAL A 1 185 ? -12.358 7.365 7.807 1.00 94.12 185 VAL A C 1
ATOM 1434 O O . VAL A 1 185 ? -12.571 7.597 8.996 1.00 94.12 185 VAL A O 1
ATOM 1437 N N . LEU A 1 186 ? -11.130 7.394 7.289 1.00 93.50 186 LEU A N 1
ATOM 1438 C CA . LEU A 1 186 ? -9.924 7.596 8.095 1.00 93.50 186 LEU A CA 1
ATOM 1439 C C . LEU A 1 186 ? -9.928 8.952 8.803 1.00 93.50 186 LEU A C 1
ATOM 1441 O O . LEU A 1 186 ? -9.692 9.000 10.006 1.00 93.50 186 LEU A O 1
ATOM 1445 N N . ARG A 1 187 ? -10.319 10.034 8.121 1.00 95.56 187 ARG A N 1
ATOM 1446 C CA . ARG A 1 187 ? -10.486 11.350 8.762 1.00 95.56 187 ARG A CA 1
ATOM 1447 C C . ARG A 1 187 ? -11.556 11.338 9.853 1.00 95.56 187 ARG A C 1
ATOM 1449 O O . ARG A 1 187 ? -11.394 11.991 10.880 1.00 95.56 187 ARG A O 1
ATOM 1456 N N . SER A 1 188 ? -12.659 10.612 9.653 1.00 94.50 188 SER A N 1
ATOM 1457 C CA . SER A 1 188 ? -13.701 10.486 10.681 1.00 94.50 188 SER A CA 1
ATOM 1458 C C . SER A 1 188 ? -13.203 9.749 11.926 1.00 94.50 188 SER A C 1
ATOM 1460 O O . SER A 1 188 ? -13.558 10.128 13.039 1.00 94.50 188 SER A O 1
ATOM 1462 N N . VAL A 1 189 ? -12.349 8.742 11.741 1.00 93.06 189 VAL A N 1
ATOM 1463 C CA . VAL A 1 189 ? -11.727 7.983 12.827 1.00 93.06 189 VAL A CA 1
ATOM 1464 C C . VAL A 1 189 ? -10.649 8.813 13.524 1.00 93.06 189 VAL A C 1
ATOM 1466 O O . VAL A 1 189 ? -10.616 8.839 14.747 1.00 93.06 189 VAL A O 1
ATOM 1469 N N . GLY A 1 190 ? -9.807 9.517 12.764 1.00 91.31 190 GLY A N 1
ATOM 1470 C CA . GLY A 1 190 ? -8.749 10.371 13.303 1.00 91.31 190 GLY A CA 1
ATOM 1471 C C . GLY A 1 190 ? -9.291 11.465 14.221 1.00 91.31 190 GLY A C 1
ATOM 1472 O O . GLY A 1 190 ? -8.735 11.664 15.291 1.00 91.31 190 GL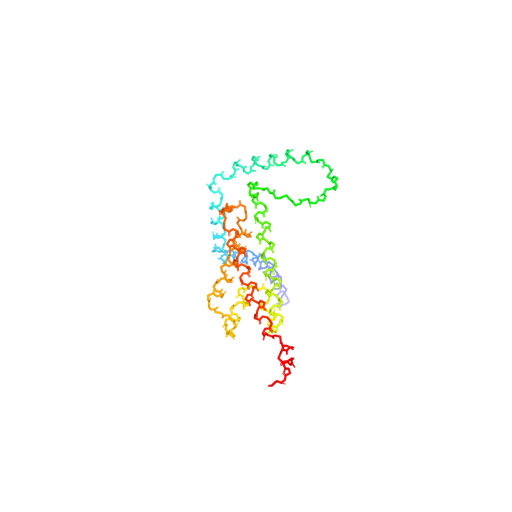Y A O 1
ATOM 1473 N N . ARG A 1 191 ? -10.422 12.094 13.859 1.00 92.50 191 ARG A N 1
ATOM 1474 C CA . ARG A 1 191 ? -11.105 13.071 14.730 1.00 92.50 191 ARG A CA 1
ATOM 1475 C C . ARG A 1 191 ? -11.557 12.459 16.056 1.00 92.50 191 ARG A C 1
ATOM 1477 O O . ARG A 1 191 ? -11.182 12.953 17.104 1.00 92.50 191 ARG A O 1
ATOM 1484 N N . LYS A 1 192 ? -12.229 11.302 16.010 1.00 89.62 192 LYS A N 1
ATOM 1485 C CA . LYS A 1 192 ? -12.648 10.567 17.221 1.00 89.62 192 LYS A CA 1
ATOM 1486 C C . LYS A 1 192 ? -11.483 10.132 18.116 1.00 89.62 192 LYS A C 1
ATOM 1488 O O . LYS A 1 192 ? -11.704 9.822 19.278 1.00 89.62 192 LYS A O 1
ATOM 1493 N N . GLY A 1 193 ? -10.285 10.008 17.553 1.00 82.81 193 GLY A N 1
ATOM 1494 C CA . GLY A 1 193 ? -9.079 9.629 18.278 1.00 82.81 193 GLY A CA 1
ATOM 1495 C C . GLY A 1 193 ? -8.365 10.785 18.972 1.00 82.81 193 GLY A C 1
ATOM 1496 O O . GLY A 1 193 ? -7.468 10.515 19.767 1.00 82.81 193 GLY A O 1
ATOM 1497 N N . ASP A 1 194 ? -8.718 12.036 18.662 1.00 83.00 194 ASP A N 1
ATOM 1498 C CA . ASP A 1 194 ? -8.047 13.212 19.206 1.00 83.00 194 ASP A CA 1
ATOM 1499 C C . ASP A 1 194 ? -8.578 13.522 20.621 1.00 83.00 194 ASP A C 1
ATOM 1501 O O . ASP A 1 194 ? -9.732 13.937 20.771 1.00 83.00 194 ASP A O 1
ATOM 1505 N N . PRO A 1 195 ? -7.760 13.355 21.680 1.00 73.69 195 PRO A N 1
ATOM 1506 C CA . PRO A 1 195 ? -8.187 13.618 23.054 1.00 73.69 195 PRO A CA 1
ATOM 1507 C C . PRO A 1 195 ? -8.579 15.085 23.290 1.00 73.69 195 PRO A C 1
ATOM 1509 O O . PRO A 1 195 ? -9.255 15.381 24.276 1.00 73.69 195 PRO A O 1
ATOM 1512 N N . ALA A 1 196 ? -8.189 16.011 22.406 1.00 76.00 196 ALA A N 1
ATOM 1513 C CA . ALA A 1 196 ? -8.606 17.407 22.489 1.00 76.00 196 ALA A CA 1
ATOM 1514 C C . ALA A 1 196 ? -10.116 17.602 22.245 1.00 76.00 196 ALA A C 1
ATOM 1516 O O . ALA A 1 196 ? -10.687 18.568 22.757 1.00 76.00 196 ALA A O 1
ATOM 1517 N N . GLU A 1 197 ? -10.778 16.696 21.513 1.00 70.12 197 GLU A N 1
ATOM 1518 C CA . GLU A 1 197 ? -12.215 16.796 21.214 1.00 70.12 197 GLU A CA 1
ATOM 1519 C C . GLU A 1 197 ? -13.088 16.376 22.420 1.00 70.12 197 GLU A C 1
ATOM 1521 O O . GLU A 1 197 ? -14.167 16.935 22.619 1.00 70.12 197 GLU A O 1
ATOM 1526 N N . GLU A 1 198 ? -12.605 15.482 23.299 1.00 63.28 198 GLU A N 1
ATOM 1527 C CA . GLU A 1 198 ? -13.345 15.049 24.503 1.00 63.28 198 GLU A CA 1
ATOM 1528 C C . GLU A 1 198 ? -13.374 16.104 25.625 1.00 63.28 198 GLU A C 1
ATOM 1530 O O . GLU A 1 198 ? -14.312 16.138 26.422 1.00 63.28 198 GLU A O 1
ATOM 1535 N N . VAL A 1 199 ? -12.389 17.006 25.688 1.00 71.25 199 VAL A N 1
ATOM 1536 C CA . VAL A 1 199 ? -12.294 18.033 26.750 1.00 71.25 199 VAL A CA 1
ATOM 1537 C C . VAL A 1 199 ? -13.153 19.272 26.437 1.00 71.25 199 VAL A C 1
ATOM 1539 O O . VAL A 1 199 ? -13.414 20.098 27.312 1.00 71.25 199 VAL A O 1
ATOM 1542 N N . GLY A 1 200 ? -13.630 19.401 25.196 1.00 63.41 200 GLY A N 1
ATOM 1543 C CA . GLY A 1 200 ? -14.322 20.582 24.680 1.00 63.41 200 GLY A CA 1
ATOM 1544 C C . GLY A 1 200 ? -15.850 20.517 24.646 1.00 63.41 200 GLY A C 1
ATOM 1545 O O . GLY A 1 200 ? -16.445 21.427 24.077 1.00 63.41 200 GLY A O 1
ATOM 1546 N N . ALA A 1 201 ? -16.499 19.491 25.208 1.00 58.06 201 ALA A N 1
ATOM 1547 C CA . ALA A 1 201 ? -17.959 19.454 25.334 1.00 58.06 201 ALA A CA 1
ATOM 1548 C C . ALA A 1 201 ? -18.394 20.144 26.647 1.00 58.06 201 ALA A C 1
ATOM 1550 O O . ALA A 1 201 ? -18.394 19.497 27.699 1.00 58.06 201 ALA A O 1
ATOM 1551 N N . PRO A 1 202 ? -18.737 21.452 26.648 1.00 63.81 202 PRO A N 1
ATOM 1552 C CA . PRO A 1 202 ? -19.303 22.093 27.826 1.00 63.81 202 PRO A CA 1
ATOM 1553 C C . PRO A 1 202 ? -20.620 21.402 28.173 1.00 63.81 202 PRO A C 1
ATOM 1555 O O . PRO A 1 202 ? -21.498 21.265 27.321 1.00 63.81 202 PRO A O 1
ATOM 1558 N N . GLY A 1 203 ? -20.727 20.958 29.425 1.00 67.88 203 GLY A N 1
ATOM 1559 C CA . GLY A 1 203 ? -21.937 20.353 29.964 1.00 67.88 203 GLY A CA 1
ATOM 1560 C C . GLY A 1 203 ? -23.164 21.216 29.676 1.00 67.88 203 GLY A C 1
ATOM 1561 O O . GLY A 1 203 ? -23.213 22.384 30.068 1.00 67.88 203 GLY A O 1
ATOM 1562 N N . ALA A 1 204 ? -24.123 20.609 28.983 1.00 51.03 204 ALA A N 1
ATOM 1563 C CA . ALA A 1 204 ? -25.513 21.030 28.917 1.00 51.03 204 ALA A CA 1
ATOM 1564 C C . ALA A 1 204 ? -26.343 20.088 29.794 1.00 51.03 204 ALA A C 1
ATOM 1566 O O . ALA A 1 204 ? -26.048 18.869 29.774 1.00 51.03 204 ALA A O 1
#

Secondary structure (DSSP, 8-state):
--HHHHHHHHHHHHHHHHHHHHHHHHHHHHHHHHHHHHHHHHHHHHHHHHHHSSSHHHHHHHHHHHHHHTTTT-------------------HHHHHHHHHHHHHHHHHHHHHHHHHTT-GGGTT-HHHHHHHHHHTTSS-HHHHHHHHHHHHHHHHHHHHTTT----TTHHHHHHHHHHHHHHHHHHHHHHT-HHHHTT----

Mean predicted aligned error: 16.32 Å

Sequence (204 aa):
MDWVVFADGAREISAVLLEYVKVLAWPLLVLTGLIMFRSSLRDVLGRIRSASGWGGKVELDAAARKAAEDSEEIPELADAEPSPSDGGGRDHPEAVLGRFIIAFAKLEVVVRDTAVALHVPEAGHSLRTLARKLRRLGFISAETEGLAYEVQSMRNEIIHHADRITFESGWVDNFIEATTNLERVLRSVGRKGDPAEEVGAPGA

Nearest PDB structures (foldseek):
  8xr6-assembly1_q  TM=2.950E-01  e=3.729E+00  Chroomonas placoidea

Organism: NCBI:txid2820289

Foldseek 3Di:
DDPVVVVVVVVVVVVVVVVVCVVVVVVVVVVVVCVVCVVVVCVVVVVVCVVVPPPVPVVVVVVVVVVVVVVVPDDDDDDDDDDDDPDPDDCDLVNLVVLLVVLVVVLLVLLQLLCVLQVNNVQSRALLSSLVVCVVVVLDDPVLSVLSVVLRVVVVCCVVQVVPDDDDDCPSVVSSVSSVVNSVSSVVSSVVSHPVVVVPDDDD